Protein AF-A0AAV7Y614-F1 (afdb_monomer_lite)

Sequence (268 aa):
MIFSFIAYRIFNQLKWPNESKEILFYNKDVVEIFHNYSHISSEMDLLLERGEYADQIIETSDGYKIPVSNDVLLFRLGSQQLAQKAINLSKAKEKEDVLLFLKWVYGGIIHGNIEREKVYKMCVELEIGDQFYDKLGPEGLLLDLEQAFQDEESKDFTIIVNKKRIKVHKFLLFARSNLFRGMFVSLQENNINEIKEHSSKSVQTMQIFIKSLYTDNVDLSGVKNAEQVIIELPEAFDFYQIDQKSKVFNRMKVQISDLKNPKKNKKF

Radius of gyration: 20.46 Å; chains: 1; bounding box: 47×52×61 Å

InterPro domains:
  IPR000210 BTB/POZ domain [PF00651] (146-247)
  IPR000210 BTB/POZ domain [PS50097] (155-222)
  IPR000210 BTB/POZ domain [SM00225] (155-256)
  IPR011333 SKP1/BTB/POZ domain superfamily [G3DSA:3.30.710.10] (134-252)
  IPR011333 SKP1/BTB/POZ domain superfamily [SSF54695] (139-242)

Organism: NCBI:txid1746091

Foldseek 3Di:
DPVVPVVVVVVPPPPDPPPPPPLDDDDPVVVVVVVPADPQLVLQLVCQSVLACFPDWAAACVGDTGGDHLLLLCLQQVHNLLSVQLSVVRNDHDPVLNSLLVSCSRRLDDDDDVSLVSNQVSCVSSVNHPVNVCCHGNNNQLVSLLVVLVDPPSFQAWEQEPNDTDTHHLSLLLSFFPQSVVVCVVCVVPSHRYDYDDLNAHPLLVVQLRVCSSNVEGDCPPPPCSVSSLVVNLVVCVVRVGPSCPPRVVVSVVVVVCVVCVPVPPDD

Secondary structure (DSSP, 8-state):
--THHHHHHHHTT----TT--------GGGTTGGGGS-HHHHHHHHHHHHTTT--EEEE-TT--EEEE-HHHHHHHHSSHHHHHHHHHHHTTS-HHHHHHHHHHHHH----HHHHHHHHHHHHHHTT-TTHHHHT-HHHHHHHHHHHHHH-SSS--EEEEETTEEEEE-HHHHHHH-HHHHHHHHHHGGGT--EEE--S---HHHHHHHHHHHHHS----TT-TTHHHHHHHHHHHHHHTT-S-TTHHHHHHHHHHHHHH-TTSS---

Structure (mmCIF, N/CA/C/O backbone):
data_AF-A0AAV7Y614-F1
#
_entry.id   AF-A0AAV7Y614-F1
#
loop_
_atom_site.group_PDB
_atom_site.id
_atom_site.type_symbol
_atom_site.label_atom_id
_atom_site.label_alt_id
_atom_site.label_comp_id
_atom_site.label_asym_id
_atom_site.label_entity_id
_atom_site.label_seq_id
_atom_site.pdbx_PDB_ins_code
_atom_site.Cartn_x
_atom_site.Cartn_y
_atom_site.Cartn_z
_atom_site.occupancy
_atom_site.B_iso_or_equiv
_atom_site.auth_seq_id
_atom_site.auth_comp_id
_atom_site.auth_asym_id
_atom_site.auth_atom_id
_atom_site.pdbx_PDB_model_num
ATOM 1 N N . MET A 1 1 ? -8.247 -28.274 20.056 1.00 41.72 1 MET A N 1
ATOM 2 C CA . MET A 1 1 ? -7.258 -29.128 19.355 1.00 41.72 1 MET A CA 1
ATOM 3 C C . MET A 1 1 ? -7.758 -29.567 17.962 1.00 41.72 1 MET A C 1
ATOM 5 O O . MET A 1 1 ? -7.507 -30.686 17.552 1.00 41.72 1 MET A O 1
ATOM 9 N N . ILE A 1 2 ? -8.468 -28.692 17.225 1.00 32.38 2 ILE A N 1
ATOM 10 C CA . ILE A 1 2 ? -9.037 -28.984 15.884 1.00 32.38 2 ILE A CA 1
ATOM 11 C C . ILE A 1 2 ? -8.595 -27.931 14.841 1.00 32.38 2 ILE A C 1
ATOM 13 O O . ILE A 1 2 ? -8.470 -28.242 13.663 1.00 32.38 2 ILE A O 1
ATOM 17 N N . PHE A 1 3 ? -8.198 -26.724 15.266 1.00 28.33 3 PHE A N 1
ATOM 18 C CA . PHE A 1 3 ? -7.669 -25.683 14.368 1.00 28.33 3 PHE A CA 1
ATOM 19 C C . PHE A 1 3 ? -6.235 -25.932 13.863 1.00 28.33 3 PHE A C 1
ATOM 21 O O . PHE A 1 3 ? -5.845 -25.382 12.839 1.00 28.33 3 PHE A O 1
ATOM 28 N N . SER A 1 4 ? -5.469 -26.817 14.512 1.00 33.00 4 SER A N 1
ATOM 29 C CA . SER A 1 4 ? -4.094 -27.144 14.093 1.00 33.00 4 SER A CA 1
ATOM 30 C C . SER A 1 4 ? -4.027 -28.044 12.851 1.00 33.00 4 SER A C 1
ATOM 32 O O . SER A 1 4 ? -2.964 -28.162 12.249 1.00 33.00 4 SER A O 1
ATOM 34 N N . PHE A 1 5 ? -5.132 -28.692 12.464 1.00 26.95 5 PHE A N 1
ATOM 35 C CA . PHE A 1 5 ? -5.138 -29.684 11.381 1.00 26.95 5 PHE A CA 1
ATOM 36 C C . PHE A 1 5 ? -5.531 -29.094 10.016 1.00 26.95 5 PHE A C 1
ATOM 38 O O . PHE A 1 5 ? -5.168 -29.643 8.977 1.00 26.95 5 PHE A O 1
ATOM 45 N N . ILE A 1 6 ? -6.234 -27.955 10.004 1.00 34.53 6 ILE A N 1
ATOM 46 C CA . ILE A 1 6 ? -6.681 -27.292 8.767 1.00 34.53 6 ILE A CA 1
ATOM 47 C C . ILE A 1 6 ? -5.533 -26.477 8.150 1.00 34.53 6 ILE A C 1
ATOM 49 O O . ILE A 1 6 ? -5.310 -26.558 6.944 1.00 34.53 6 ILE A O 1
ATOM 53 N N . ALA A 1 7 ? -4.719 -25.806 8.974 1.00 33.19 7 ALA A N 1
ATOM 54 C CA . ALA A 1 7 ? -3.550 -25.053 8.508 1.00 33.19 7 ALA A CA 1
ATOM 55 C C . ALA A 1 7 ? -2.477 -25.947 7.848 1.00 33.19 7 ALA A C 1
ATOM 57 O O . ALA A 1 7 ? -1.869 -25.554 6.857 1.00 33.19 7 ALA A O 1
ATOM 58 N N . TYR A 1 8 ? -2.296 -27.184 8.331 1.00 29.44 8 TYR A N 1
ATOM 59 C CA . TYR A 1 8 ? -1.325 -28.130 7.762 1.00 29.44 8 TYR A CA 1
ATOM 60 C C . TYR A 1 8 ? -1.785 -28.748 6.427 1.00 29.44 8 TYR A C 1
ATOM 62 O O . TYR A 1 8 ? -0.958 -29.104 5.588 1.00 29.44 8 TYR A O 1
ATOM 70 N N . ARG A 1 9 ? -3.102 -28.866 6.189 1.00 27.73 9 ARG A N 1
ATOM 71 C CA . ARG A 1 9 ? -3.632 -29.418 4.929 1.00 27.73 9 ARG A CA 1
ATOM 72 C C . ARG A 1 9 ? -3.646 -28.416 3.776 1.00 27.73 9 ARG A C 1
ATOM 74 O O . ARG A 1 9 ? -3.446 -28.842 2.644 1.00 27.73 9 ARG A O 1
ATOM 81 N N . ILE A 1 10 ? -3.824 -27.122 4.047 1.00 37.16 10 ILE A N 1
ATOM 82 C CA . ILE A 1 10 ? -3.819 -26.085 3.000 1.00 37.16 10 ILE A CA 1
ATOM 83 C C . ILE A 1 10 ? -2.398 -25.877 2.446 1.00 37.16 10 ILE A C 1
ATOM 85 O O . ILE A 1 10 ? -2.223 -25.725 1.241 1.00 37.16 10 ILE A O 1
ATOM 89 N N . PHE A 1 11 ? -1.367 -25.998 3.290 1.00 31.44 11 PHE A N 1
ATOM 90 C CA . PHE A 1 11 ? 0.031 -25.828 2.871 1.00 31.44 11 PHE A CA 1
ATOM 91 C C . PHE A 1 11 ? 0.542 -26.938 1.927 1.00 31.44 11 PHE A C 1
ATOM 93 O O . PHE A 1 11 ? 1.440 -26.703 1.128 1.00 31.44 11 PHE A O 1
ATOM 100 N N . ASN A 1 12 ? -0.051 -28.140 1.973 1.00 30.23 12 ASN A N 1
ATOM 101 C CA . ASN A 1 12 ? 0.405 -29.312 1.207 1.00 30.23 12 ASN A CA 1
ATOM 102 C C . ASN A 1 12 ? -0.422 -29.622 -0.059 1.00 30.23 12 ASN A C 1
ATOM 104 O O . ASN A 1 12 ? -0.150 -30.622 -0.725 1.00 30.23 12 ASN A O 1
ATOM 108 N N . GLN A 1 13 ? -1.424 -28.805 -0.410 1.00 29.44 13 GLN A N 1
ATOM 109 C CA . GLN A 1 13 ? -2.256 -29.021 -1.609 1.00 29.44 13 GLN A CA 1
ATOM 110 C C . GLN A 1 13 ? -1.985 -28.048 -2.766 1.00 29.44 13 GLN A C 1
ATOM 112 O O . GLN A 1 13 ? -2.477 -28.275 -3.870 1.00 29.44 13 GLN A O 1
ATOM 117 N N . LEU A 1 14 ? -1.140 -27.032 -2.574 1.00 31.53 14 LEU A N 1
ATOM 118 C CA . LEU A 1 14 ? -0.699 -26.147 -3.653 1.00 31.53 14 LEU A CA 1
ATOM 119 C C . LEU A 1 14 ? 0.411 -26.817 -4.479 1.00 31.53 14 LEU A C 1
ATOM 121 O O . LEU A 1 14 ? 1.601 -26.579 -4.287 1.00 31.53 14 LEU A O 1
ATOM 125 N N . LYS A 1 15 ? 0.013 -27.677 -5.423 1.00 28.38 15 LYS A N 1
ATOM 126 C CA . LYS A 1 15 ? 0.878 -28.081 -6.539 1.00 28.38 15 LYS A CA 1
ATOM 127 C C . LYS A 1 15 ? 0.971 -26.917 -7.528 1.00 28.38 15 LYS A C 1
ATOM 129 O O . LYS A 1 15 ? 0.144 -26.811 -8.427 1.00 28.38 15 LYS A O 1
ATOM 134 N N . TRP A 1 16 ? 1.976 -26.062 -7.367 1.00 38.28 16 TRP A N 1
ATOM 135 C CA . TRP A 1 16 ? 2.388 -25.154 -8.439 1.00 38.28 16 TRP A CA 1
ATOM 136 C C . TRP A 1 16 ? 3.166 -25.928 -9.520 1.00 38.28 16 TRP A C 1
ATOM 138 O O . TRP A 1 16 ? 3.848 -26.906 -9.189 1.00 38.28 16 TRP A O 1
ATOM 148 N N . PRO A 1 17 ? 3.065 -25.535 -10.806 1.00 29.94 17 PRO A N 1
ATOM 149 C CA . PRO A 1 17 ? 3.826 -26.146 -11.892 1.00 29.94 17 PRO A CA 1
ATOM 150 C C . PRO A 1 17 ? 5.326 -26.108 -11.584 1.00 29.94 17 PRO A C 1
ATOM 152 O O . PRO A 1 17 ? 5.859 -25.083 -11.170 1.00 29.94 17 PRO A O 1
ATOM 155 N N . ASN A 1 18 ? 6.006 -27.235 -11.784 1.00 30.52 18 ASN A N 1
ATOM 156 C CA . ASN A 1 18 ? 7.409 -27.475 -11.425 1.00 30.52 18 ASN A CA 1
ATOM 157 C C . ASN A 1 18 ? 8.449 -26.649 -12.228 1.00 30.52 18 ASN A C 1
ATOM 159 O O . ASN A 1 18 ? 9.615 -27.031 -12.250 1.00 30.52 18 ASN A O 1
ATOM 163 N N . GLU A 1 19 ? 8.077 -25.527 -12.847 1.00 28.72 19 GLU A N 1
ATOM 164 C CA . GLU A 1 19 ? 8.958 -24.741 -13.730 1.00 28.72 19 GLU A CA 1
ATOM 165 C C . GLU A 1 19 ? 9.359 -23.362 -13.173 1.00 28.72 19 GLU A C 1
ATOM 167 O O . GLU A 1 19 ? 10.212 -22.701 -13.749 1.00 28.72 19 GLU A O 1
ATOM 172 N N . SER A 1 20 ? 8.852 -22.941 -12.010 1.00 33.72 20 SER A N 1
ATOM 173 C CA . SER A 1 20 ? 9.200 -21.651 -11.379 1.00 33.72 20 SER A CA 1
ATOM 174 C C . SER A 1 20 ? 10.209 -21.759 -10.222 1.00 33.72 20 SER A C 1
ATOM 176 O O . SER A 1 20 ? 10.230 -20.922 -9.326 1.00 33.72 20 SER A O 1
ATOM 178 N N . LYS A 1 21 ? 11.073 -22.784 -10.211 1.00 30.98 21 LYS A N 1
ATOM 179 C CA . LYS A 1 21 ? 12.063 -23.009 -9.132 1.00 30.98 21 LYS A CA 1
ATOM 180 C C . LYS A 1 21 ? 13.364 -22.200 -9.246 1.00 30.98 21 LYS A C 1
ATOM 182 O O . LYS A 1 21 ? 14.254 -22.398 -8.425 1.00 30.98 21 LYS A O 1
ATOM 187 N N . GLU A 1 22 ? 13.458 -21.249 -10.170 1.00 28.80 22 GLU A N 1
ATOM 188 C CA . GLU A 1 22 ? 14.485 -20.197 -10.136 1.00 28.80 22 GLU A CA 1
ATOM 189 C C . GLU A 1 22 ? 13.964 -18.953 -9.399 1.00 28.80 22 GLU A C 1
ATOM 191 O O . GLU A 1 22 ? 13.952 -17.842 -9.921 1.00 28.80 22 GLU A O 1
ATOM 196 N N . ILE A 1 23 ? 13.495 -19.134 -8.162 1.00 35.94 23 ILE A N 1
ATOM 197 C CA . ILE A 1 23 ? 13.231 -18.010 -7.259 1.00 35.94 23 ILE A CA 1
ATOM 198 C C . ILE A 1 23 ? 14.514 -17.763 -6.466 1.00 35.94 23 ILE A C 1
ATOM 200 O O . ILE A 1 23 ? 14.937 -18.576 -5.645 1.00 35.94 23 ILE A O 1
ATOM 204 N N . LEU A 1 24 ? 15.143 -16.643 -6.815 1.00 34.59 24 LEU A N 1
ATOM 205 C CA . LEU A 1 24 ? 16.321 -16.002 -6.236 1.00 34.59 24 LEU A CA 1
ATOM 206 C C . LEU A 1 24 ? 16.551 -16.308 -4.743 1.00 34.59 24 LEU A C 1
ATOM 208 O O . LEU A 1 24 ? 15.849 -15.806 -3.869 1.00 34.59 24 LEU A O 1
ATOM 212 N N . PHE A 1 25 ? 17.619 -17.049 -4.444 1.00 32.03 25 PHE A N 1
ATOM 213 C CA . PHE A 1 25 ? 18.242 -17.026 -3.122 1.00 32.03 25 PHE A CA 1
ATOM 214 C C . PHE A 1 25 ? 19.166 -15.805 -3.047 1.00 32.03 25 PHE A C 1
ATOM 216 O O . PHE A 1 25 ? 20.257 -15.824 -3.616 1.00 32.03 25 PHE A O 1
ATOM 223 N N . TYR A 1 26 ? 18.737 -14.744 -2.356 1.00 38.03 26 TYR A N 1
ATOM 224 C CA . TYR A 1 26 ? 19.594 -13.591 -2.064 1.00 38.03 26 TYR A CA 1
ATOM 225 C C . TYR A 1 26 ? 20.329 -13.729 -0.723 1.00 38.03 26 TYR A C 1
ATOM 227 O O . TYR A 1 26 ? 19.850 -14.320 0.244 1.00 38.03 26 TYR A O 1
ATOM 235 N N . ASN A 1 27 ? 21.550 -13.197 -0.738 1.00 31.02 27 ASN A N 1
ATOM 236 C CA . ASN A 1 27 ? 22.634 -13.346 0.225 1.00 31.02 27 ASN A CA 1
ATOM 237 C C . ASN A 1 27 ? 22.330 -12.712 1.606 1.00 31.02 27 ASN A C 1
ATOM 239 O O . ASN A 1 27 ? 21.672 -11.676 1.691 1.00 31.02 27 ASN A O 1
ATOM 243 N N . LYS A 1 28 ? 22.858 -13.307 2.688 1.00 31.69 28 LYS A N 1
ATOM 244 C CA . LYS A 1 28 ? 22.638 -12.886 4.091 1.00 31.69 28 LYS A CA 1
ATOM 245 C C . LYS A 1 28 ? 23.090 -11.452 4.395 1.00 31.69 28 LYS A C 1
ATOM 247 O O . LYS A 1 28 ? 22.538 -10.844 5.304 1.00 31.69 28 LYS A O 1
ATOM 252 N N . ASP A 1 29 ? 24.024 -10.905 3.624 1.00 29.06 29 ASP A N 1
ATOM 253 C CA . ASP A 1 29 ? 24.571 -9.559 3.845 1.00 29.06 29 ASP A CA 1
ATOM 254 C C . ASP A 1 29 ? 23.581 -8.431 3.480 1.00 29.06 29 ASP A C 1
ATOM 256 O O . ASP A 1 29 ? 23.732 -7.297 3.925 1.00 29.06 29 ASP A O 1
ATOM 260 N N . VAL A 1 30 ? 22.510 -8.732 2.729 1.00 40.03 30 VAL A N 1
ATOM 261 C CA . VAL A 1 30 ? 21.439 -7.762 2.424 1.00 40.03 30 VAL A CA 1
ATOM 262 C C . VAL A 1 30 ? 20.537 -7.530 3.645 1.00 40.03 30 VAL A C 1
ATOM 264 O O . VAL A 1 30 ? 20.007 -6.434 3.818 1.00 40.03 30 VAL A O 1
ATOM 267 N N . VAL A 1 31 ? 20.425 -8.516 4.547 1.00 36.12 31 VAL A N 1
ATOM 268 C CA . VAL A 1 31 ? 19.583 -8.467 5.761 1.00 36.12 31 VAL A CA 1
ATOM 269 C C . VAL A 1 31 ? 19.979 -7.320 6.701 1.00 36.12 31 VAL A C 1
ATOM 271 O O . VAL A 1 31 ? 19.119 -6.758 7.373 1.00 36.12 31 VAL A O 1
ATOM 274 N N . GLU A 1 32 ? 21.246 -6.900 6.708 1.00 32.44 32 GLU A N 1
ATOM 275 C CA . GLU A 1 32 ? 21.698 -5.769 7.532 1.00 32.44 32 GLU A CA 1
ATOM 276 C C . GLU A 1 32 ? 21.268 -4.399 6.976 1.00 32.44 32 GLU A C 1
ATOM 278 O O . GLU A 1 32 ? 21.024 -3.473 7.751 1.00 32.44 32 GLU A O 1
ATOM 283 N N . ILE A 1 33 ? 21.070 -4.267 5.657 1.00 39.50 33 ILE A N 1
ATOM 284 C CA . ILE A 1 33 ? 20.568 -3.029 5.029 1.00 39.50 33 ILE A CA 1
ATOM 285 C C . ILE A 1 33 ? 19.065 -2.840 5.319 1.00 39.50 33 ILE A C 1
ATOM 287 O O . ILE A 1 33 ? 18.599 -1.707 5.469 1.00 39.50 33 ILE A O 1
ATOM 291 N N . PHE A 1 34 ? 18.316 -3.934 5.516 1.00 41.03 34 PHE A N 1
ATOM 292 C CA . PHE A 1 34 ? 16.895 -3.895 5.897 1.00 41.03 34 PHE A CA 1
ATOM 293 C C . PHE A 1 34 ? 16.632 -3.197 7.241 1.00 41.03 34 PHE A C 1
ATOM 295 O O . PHE A 1 34 ? 15.512 -2.752 7.492 1.00 41.03 34 PHE A O 1
ATOM 302 N N . HIS A 1 35 ? 17.639 -3.034 8.106 1.00 39.94 35 HIS A N 1
ATOM 303 C CA . HIS A 1 35 ? 17.456 -2.370 9.399 1.00 39.94 35 HIS A CA 1
ATOM 304 C C . HIS A 1 35 ? 17.222 -0.849 9.316 1.00 39.94 35 HIS A C 1
ATOM 306 O O . HIS A 1 35 ? 16.745 -0.274 10.301 1.00 39.94 35 HIS A O 1
ATOM 312 N N . ASN A 1 36 ? 17.470 -0.217 8.159 1.00 45.25 36 ASN A N 1
ATOM 313 C CA . ASN A 1 36 ? 17.303 1.230 7.963 1.00 45.25 36 ASN A CA 1
ATOM 314 C C . ASN A 1 36 ? 16.012 1.648 7.242 1.00 45.25 36 ASN A C 1
ATOM 316 O O . ASN A 1 36 ? 15.703 2.838 7.222 1.00 45.25 36 ASN A O 1
ATOM 320 N N . TYR A 1 37 ? 15.242 0.717 6.675 1.00 57.81 37 TYR A N 1
ATOM 321 C CA . TYR A 1 37 ? 13.967 1.051 6.036 1.00 57.81 37 TYR A CA 1
ATOM 322 C C . TYR A 1 37 ? 12.828 1.130 7.055 1.00 57.81 37 TYR A C 1
ATOM 324 O O . TYR A 1 37 ? 12.861 0.499 8.121 1.00 57.81 37 TYR A O 1
ATOM 332 N N . SER A 1 38 ? 11.784 1.901 6.728 1.00 69.12 38 SER A N 1
ATOM 333 C CA . SER A 1 38 ? 10.510 1.727 7.422 1.00 69.12 38 SER A CA 1
ATOM 334 C C . SER A 1 38 ? 10.044 0.283 7.205 1.00 69.12 38 SER A C 1
ATOM 336 O O . SER A 1 38 ? 10.304 -0.339 6.167 1.00 69.12 38 SER A O 1
ATOM 338 N N . HIS A 1 39 ? 9.373 -0.282 8.205 1.00 77.06 39 HIS A N 1
ATOM 339 C CA . HIS A 1 39 ? 8.882 -1.653 8.096 1.00 77.06 39 HIS A CA 1
ATOM 340 C C . HIS A 1 39 ? 7.872 -1.778 6.950 1.00 77.06 39 HIS A C 1
ATOM 342 O O . HIS A 1 39 ? 7.834 -2.803 6.276 1.00 77.06 39 HIS A O 1
ATOM 348 N N . ILE A 1 40 ? 7.104 -0.717 6.684 1.00 83.75 40 ILE A N 1
ATOM 349 C CA . ILE A 1 40 ? 6.147 -0.693 5.583 1.00 83.75 40 ILE A CA 1
ATOM 350 C C . ILE A 1 40 ? 6.799 -0.760 4.201 1.00 83.75 40 ILE A C 1
ATOM 352 O O . ILE A 1 40 ? 6.323 -1.523 3.367 1.00 83.75 40 ILE A O 1
ATOM 356 N N . SER A 1 41 ? 7.924 -0.073 3.973 1.00 87.06 41 SER A N 1
ATOM 357 C CA . SER A 1 41 ? 8.673 -0.192 2.715 1.00 87.06 41 SER A CA 1
ATOM 358 C C . SER A 1 41 ? 9.118 -1.628 2.459 1.00 87.06 41 SER A C 1
ATOM 360 O O . SER A 1 41 ? 8.985 -2.119 1.343 1.00 87.06 41 SER A O 1
ATOM 362 N N . SER A 1 42 ? 9.591 -2.314 3.503 1.00 84.81 42 SER A N 1
ATOM 363 C CA . SER A 1 42 ? 10.039 -3.708 3.394 1.00 84.81 42 SER A CA 1
ATOM 364 C C . SER A 1 42 ? 8.874 -4.661 3.111 1.00 84.81 42 SER A C 1
ATOM 366 O O . SER A 1 42 ? 8.980 -5.538 2.264 1.00 84.81 42 SER A O 1
ATOM 368 N N . GLU A 1 43 ? 7.741 -4.494 3.797 1.00 87.81 43 GLU A N 1
ATOM 369 C CA . GLU A 1 43 ? 6.561 -5.345 3.595 1.00 87.81 43 GLU A CA 1
ATOM 370 C C . GLU A 1 43 ? 5.921 -5.144 2.215 1.00 87.81 43 GLU A C 1
ATOM 372 O O . GLU A 1 43 ? 5.464 -6.113 1.611 1.00 87.81 43 GLU A O 1
ATOM 377 N N . MET A 1 44 ? 5.926 -3.912 1.701 1.00 90.94 44 MET A N 1
ATOM 378 C CA . MET A 1 44 ? 5.476 -3.629 0.341 1.00 90.94 44 MET A CA 1
ATOM 379 C C . MET A 1 44 ? 6.438 -4.218 -0.695 1.00 90.94 44 MET A C 1
ATOM 381 O O . MET A 1 44 ? 5.980 -4.888 -1.612 1.00 90.94 44 MET A O 1
ATOM 385 N N . ASP A 1 45 ? 7.754 -4.053 -0.538 1.00 90.00 45 ASP A N 1
ATOM 386 C CA . ASP A 1 45 ? 8.748 -4.654 -1.446 1.00 90.00 45 ASP A CA 1
ATOM 387 C C . ASP A 1 45 ? 8.616 -6.188 -1.507 1.00 90.00 45 ASP A C 1
ATOM 389 O O . ASP A 1 45 ? 8.625 -6.781 -2.584 1.00 90.00 45 ASP A O 1
ATOM 393 N N . LEU A 1 46 ? 8.339 -6.838 -0.369 1.00 89.81 46 LEU A N 1
ATOM 394 C CA . LEU A 1 46 ? 8.087 -8.281 -0.321 1.00 89.81 46 LEU A CA 1
ATOM 395 C C . LEU A 1 46 ? 6.869 -8.731 -1.144 1.00 89.81 46 LEU A C 1
ATOM 397 O O . LEU A 1 46 ? 6.855 -9.882 -1.584 1.00 89.81 46 LEU A O 1
ATOM 401 N N . LEU A 1 47 ? 5.861 -7.876 -1.371 1.00 92.00 47 LEU A N 1
ATOM 402 C CA . LEU A 1 47 ? 4.760 -8.214 -2.283 1.00 92.00 47 LEU A CA 1
ATOM 403 C C . LEU A 1 47 ? 5.270 -8.396 -3.712 1.00 92.00 47 LEU A C 1
ATOM 405 O O . LEU A 1 47 ? 4.901 -9.367 -4.371 1.00 92.00 47 LEU A O 1
ATOM 409 N N . LEU A 1 48 ? 6.140 -7.490 -4.166 1.00 94.25 48 LEU A N 1
ATOM 410 C CA . LEU A 1 48 ? 6.769 -7.570 -5.480 1.00 94.25 48 LEU A CA 1
ATOM 411 C C . LEU A 1 48 ? 7.688 -8.791 -5.564 1.00 94.25 48 LEU A C 1
ATOM 413 O O . LEU A 1 48 ? 7.561 -9.590 -6.489 1.00 94.25 48 LEU A O 1
ATOM 417 N N . GLU A 1 49 ? 8.582 -8.968 -4.587 1.00 90.62 49 GLU A N 1
ATOM 418 C CA . GLU A 1 49 ? 9.567 -10.059 -4.600 1.00 90.62 49 GLU A CA 1
ATOM 419 C C . GLU A 1 49 ? 8.918 -11.447 -4.614 1.00 90.62 49 GLU A C 1
ATOM 421 O O . GLU A 1 49 ? 9.438 -12.375 -5.236 1.00 90.62 49 GLU A O 1
ATOM 426 N N . ARG A 1 50 ? 7.773 -11.598 -3.942 1.00 90.00 50 ARG A N 1
ATOM 427 C CA . ARG A 1 50 ? 7.042 -12.870 -3.861 1.00 90.00 50 ARG A CA 1
ATOM 428 C C . ARG A 1 50 ? 5.954 -13.012 -4.924 1.00 90.00 50 ARG A C 1
ATOM 430 O O . ARG A 1 50 ? 5.358 -14.083 -5.022 1.00 90.00 50 ARG A O 1
ATOM 437 N N . GLY A 1 51 ? 5.674 -11.956 -5.690 1.00 90.81 51 GLY A N 1
ATOM 438 C CA . GLY A 1 51 ? 4.542 -11.905 -6.616 1.00 90.81 51 GLY A CA 1
ATOM 439 C C . GLY A 1 51 ? 3.187 -12.086 -5.925 1.00 90.81 51 GLY A C 1
ATOM 440 O O . GLY A 1 51 ? 2.245 -12.595 -6.532 1.00 90.81 51 GLY A O 1
ATOM 441 N N . GLU A 1 52 ? 3.088 -11.730 -4.644 1.00 89.94 52 GLU A N 1
ATOM 442 C CA . GLU A 1 52 ? 1.846 -11.849 -3.888 1.00 89.94 52 GLU A CA 1
ATOM 443 C C . GLU A 1 52 ? 0.912 -10.669 -4.204 1.00 89.94 52 GLU A C 1
ATOM 445 O O . GLU A 1 52 ? 1.361 -9.556 -4.472 1.00 89.94 52 GLU A O 1
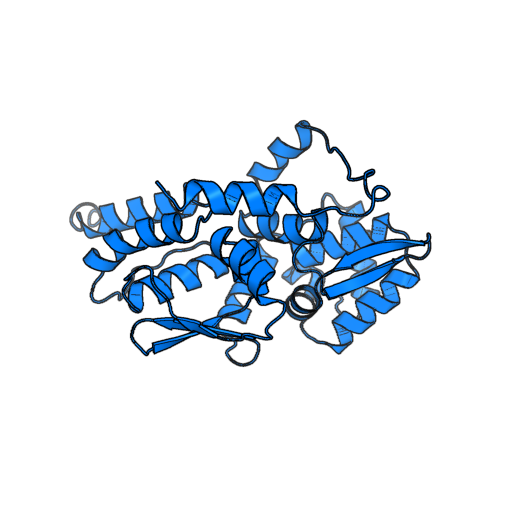ATOM 450 N N . TYR A 1 53 ? -0.404 -10.906 -4.159 1.00 91.31 53 TYR A N 1
ATOM 451 C CA . TYR A 1 53 ? -1.429 -9.904 -4.502 1.00 91.31 53 TYR A CA 1
ATOM 452 C C . TYR A 1 53 ? -1.330 -9.368 -5.952 1.00 91.31 53 TYR A C 1
ATOM 454 O O . TYR A 1 53 ? -1.929 -8.351 -6.295 1.00 91.31 53 TYR A O 1
ATOM 462 N N . ALA A 1 54 ? -0.595 -10.058 -6.826 1.00 93.19 54 ALA A N 1
ATOM 463 C CA . ALA A 1 54 ? -0.513 -9.708 -8.235 1.00 93.19 54 ALA A CA 1
ATOM 464 C C . ALA A 1 54 ? -1.791 -10.103 -8.989 1.00 93.19 54 ALA A C 1
ATOM 466 O O . ALA A 1 54 ? -2.279 -11.229 -8.876 1.00 93.19 54 ALA A O 1
ATOM 467 N N . ASP A 1 55 ? -2.297 -9.177 -9.791 1.00 92.31 55 ASP A N 1
ATOM 468 C CA . ASP A 1 55 ? -3.441 -9.336 -10.693 1.00 92.31 55 ASP A CA 1
ATOM 469 C C . ASP A 1 55 ? -3.048 -9.107 -12.163 1.00 92.31 55 ASP A C 1
ATOM 471 O O . ASP A 1 55 ? -3.866 -9.270 -13.071 1.00 92.31 55 ASP A O 1
ATOM 475 N N . GLN A 1 56 ? -1.776 -8.784 -12.410 1.00 93.94 56 GLN A N 1
ATOM 476 C CA . GLN A 1 56 ? -1.232 -8.531 -13.732 1.00 93.94 56 GLN A CA 1
ATOM 477 C C . GLN A 1 56 ? 0.191 -9.081 -13.882 1.00 93.94 56 GLN A C 1
ATOM 479 O O . GLN A 1 56 ? 0.929 -9.258 -12.916 1.00 93.94 56 GLN A O 1
ATOM 484 N N . ILE A 1 57 ? 0.588 -9.343 -15.128 1.00 95.88 57 ILE A N 1
ATOM 485 C CA . ILE A 1 57 ? 1.957 -9.707 -15.500 1.00 95.88 57 ILE A CA 1
ATOM 486 C C . ILE A 1 57 ? 2.488 -8.656 -16.473 1.00 95.88 57 ILE A C 1
ATOM 488 O O . ILE A 1 57 ? 1.862 -8.372 -17.496 1.00 95.88 57 ILE A O 1
ATOM 492 N N . ILE A 1 58 ? 3.654 -8.100 -16.158 1.00 95.88 58 ILE A N 1
ATOM 493 C CA . ILE A 1 58 ? 4.458 -7.289 -17.072 1.00 95.88 58 ILE A CA 1
ATOM 494 C C . ILE A 1 58 ? 5.459 -8.213 -17.762 1.00 95.88 58 ILE A C 1
ATOM 496 O O . ILE A 1 58 ? 6.136 -8.990 -17.094 1.00 95.88 58 ILE A O 1
ATOM 500 N N . GLU A 1 59 ? 5.564 -8.120 -19.084 1.00 96.50 59 GLU A N 1
ATOM 501 C CA . GLU A 1 59 ? 6.622 -8.774 -19.860 1.00 96.50 59 GLU A CA 1
ATOM 502 C C . GLU A 1 59 ? 7.620 -7.711 -20.323 1.00 96.50 59 GLU A C 1
ATOM 504 O O . GLU A 1 59 ? 7.202 -6.680 -20.852 1.00 96.50 59 GLU A O 1
ATOM 509 N N . THR A 1 60 ? 8.906 -7.926 -20.064 1.00 98.06 60 THR A N 1
ATOM 510 C CA . THR A 1 60 ? 10.002 -6.994 -20.372 1.00 98.06 60 THR A CA 1
ATOM 511 C C . THR A 1 60 ? 10.566 -7.235 -21.774 1.00 98.06 60 THR A C 1
ATOM 513 O O . THR A 1 60 ? 10.221 -8.225 -22.424 1.00 98.06 60 THR A O 1
ATOM 516 N N . SER A 1 61 ? 11.432 -6.349 -22.279 1.00 97.69 61 SER A N 1
ATOM 517 C CA . SER A 1 61 ? 11.962 -6.474 -23.651 1.00 97.69 61 SER A CA 1
ATOM 518 C C . SER A 1 61 ? 12.825 -7.721 -23.865 1.00 97.69 61 SER A C 1
ATOM 520 O O . SER A 1 61 ? 12.952 -8.208 -24.985 1.00 97.69 61 SER A O 1
ATOM 522 N N . ASP A 1 62 ? 13.417 -8.233 -22.789 1.00 97.50 62 ASP A N 1
ATOM 523 C CA . ASP A 1 62 ? 14.202 -9.466 -22.714 1.00 97.50 62 ASP A CA 1
ATOM 524 C C . ASP A 1 62 ? 13.350 -10.704 -22.354 1.00 97.50 62 ASP A C 1
ATOM 526 O O . ASP A 1 62 ? 13.887 -11.777 -22.085 1.00 97.50 62 ASP A O 1
ATOM 530 N N . GLY A 1 63 ? 12.016 -10.583 -22.387 1.00 96.00 63 GLY A N 1
ATOM 531 C CA . GLY A 1 63 ? 11.070 -11.698 -22.246 1.00 96.00 63 GLY A CA 1
ATOM 532 C C . GLY A 1 63 ? 10.804 -12.145 -20.807 1.00 96.00 63 GLY A C 1
ATOM 533 O O . GLY A 1 63 ? 10.144 -13.165 -20.588 1.00 96.00 63 GLY A O 1
ATOM 534 N N . TYR A 1 64 ? 11.298 -11.407 -19.809 1.00 97.50 64 TYR A N 1
ATOM 535 C CA . TYR A 1 64 ? 11.071 -11.733 -18.407 1.00 97.50 64 TYR A CA 1
ATOM 536 C C . TYR A 1 64 ? 9.652 -11.345 -17.980 1.00 97.50 64 TYR A C 1
ATOM 538 O O . TYR A 1 64 ? 9.139 -10.291 -18.351 1.00 97.50 64 TYR A O 1
ATOM 546 N N . LYS A 1 65 ? 9.011 -12.195 -17.171 1.00 96.88 65 LYS A N 1
ATOM 547 C CA . LYS A 1 65 ? 7.639 -11.991 -16.688 1.00 96.88 65 LYS A CA 1
ATOM 548 C C . LYS A 1 65 ? 7.643 -11.628 -15.213 1.00 96.88 65 LYS A C 1
ATOM 550 O O . LYS A 1 65 ? 8.099 -12.411 -14.384 1.00 96.88 65 LYS A O 1
ATOM 555 N N . ILE A 1 66 ? 7.114 -10.452 -14.894 1.00 97.12 66 ILE A N 1
ATOM 556 C CA . ILE A 1 66 ? 7.080 -9.903 -13.539 1.00 97.12 66 ILE A CA 1
ATOM 557 C C . ILE A 1 66 ? 5.616 -9.779 -13.098 1.00 97.12 66 ILE A C 1
ATOM 559 O O . ILE A 1 66 ? 4.872 -9.002 -13.706 1.00 97.12 66 ILE A O 1
ATOM 563 N N . PRO A 1 67 ? 5.176 -10.533 -12.076 1.00 96.75 67 PRO A N 1
ATOM 564 C CA . PRO A 1 67 ? 3.854 -10.356 -11.490 1.00 96.75 67 PRO A CA 1
ATOM 565 C C . PRO A 1 67 ? 3.790 -9.023 -10.732 1.00 96.75 67 PRO A C 1
ATOM 567 O O . PRO A 1 67 ? 4.671 -8.714 -9.931 1.00 96.75 67 PRO A O 1
ATOM 570 N N . VAL A 1 68 ? 2.749 -8.233 -10.984 1.00 96.38 68 VAL A N 1
ATOM 571 C CA . VAL A 1 68 ? 2.516 -6.929 -10.349 1.00 96.38 68 VAL A CA 1
ATOM 572 C C . VAL A 1 68 ? 1.048 -6.761 -9.962 1.00 96.38 68 VAL A C 1
ATOM 574 O O . VAL A 1 68 ? 0.169 -7.444 -10.483 1.00 96.38 68 VAL A O 1
ATOM 577 N N . SER A 1 69 ? 0.796 -5.838 -9.041 1.00 95.44 69 SER A N 1
ATOM 578 C CA . SER A 1 69 ? -0.526 -5.441 -8.568 1.00 95.44 69 SER A CA 1
ATOM 579 C C . SER A 1 69 ? -0.898 -4.091 -9.171 1.00 95.44 69 SER A C 1
ATOM 581 O O . SER A 1 69 ? -0.212 -3.092 -8.928 1.00 95.44 69 SER A O 1
ATOM 583 N N . ASN A 1 70 ? -1.998 -4.042 -9.920 1.00 94.25 70 ASN A N 1
ATOM 584 C CA . ASN A 1 70 ? -2.526 -2.797 -10.464 1.00 94.25 70 ASN A CA 1
ATOM 585 C C . ASN A 1 70 ? -2.937 -1.827 -9.345 1.00 94.25 70 ASN A C 1
ATOM 587 O O . ASN A 1 70 ? -2.712 -0.630 -9.492 1.00 94.25 70 ASN A O 1
ATOM 591 N N . ASP A 1 71 ? -3.436 -2.323 -8.206 1.00 94.12 71 ASP A N 1
ATOM 592 C CA . ASP A 1 71 ? -3.751 -1.490 -7.034 1.00 94.12 71 ASP A CA 1
ATOM 593 C C . ASP A 1 71 ? -2.514 -0.740 -6.523 1.00 94.12 71 ASP A C 1
ATOM 595 O O . ASP A 1 71 ? -2.584 0.457 -6.251 1.00 94.12 71 ASP A O 1
ATOM 599 N N . VAL A 1 72 ? -1.360 -1.415 -6.429 1.00 95.62 72 VAL A N 1
ATOM 600 C CA . VAL A 1 72 ? -0.111 -0.784 -5.969 1.00 95.62 72 VAL A CA 1
ATOM 601 C C . VAL A 1 72 ? 0.416 0.213 -7.004 1.00 95.62 72 VAL A C 1
ATOM 603 O O . VAL A 1 72 ? 0.829 1.313 -6.634 1.00 95.62 72 VAL A O 1
ATOM 606 N N . LEU A 1 73 ? 0.370 -0.127 -8.298 1.00 95.81 73 LEU A N 1
ATOM 607 C CA . LEU A 1 73 ? 0.746 0.803 -9.370 1.00 95.81 73 LEU A CA 1
ATOM 608 C C . LEU A 1 73 ? -0.139 2.056 -9.349 1.00 95.81 73 LEU A C 1
ATOM 610 O O . LEU A 1 73 ? 0.378 3.171 -9.369 1.00 95.81 73 LEU A O 1
ATOM 614 N N . LEU A 1 74 ? -1.460 1.882 -9.272 1.00 94.50 74 LEU A N 1
ATOM 615 C CA . LEU A 1 74 ? -2.435 2.968 -9.207 1.00 94.50 74 LEU A CA 1
ATOM 616 C C . LEU A 1 74 ? -2.192 3.849 -7.983 1.00 94.50 74 LEU A C 1
ATOM 618 O O . LEU A 1 74 ? -2.107 5.067 -8.116 1.00 94.50 74 LEU A O 1
ATOM 622 N N . PHE A 1 75 ? -2.027 3.229 -6.814 1.00 94.62 75 PHE A N 1
ATOM 623 C CA . PHE A 1 75 ? -1.751 3.913 -5.556 1.00 94.62 75 PHE A CA 1
ATOM 624 C C . PHE A 1 75 ? -0.502 4.802 -5.651 1.00 94.62 75 PHE A C 1
ATOM 626 O O . PHE A 1 75 ? -0.517 5.962 -5.247 1.00 94.62 75 PHE A O 1
ATOM 633 N N . ARG A 1 76 ? 0.590 4.280 -6.213 1.00 94.19 76 ARG A N 1
ATOM 634 C CA . ARG A 1 76 ? 1.884 4.977 -6.217 1.00 94.19 76 ARG A CA 1
ATOM 635 C C . ARG A 1 76 ? 2.009 6.011 -7.323 1.00 94.19 76 ARG A C 1
ATOM 637 O O . ARG A 1 76 ? 2.573 7.082 -7.092 1.00 94.19 76 ARG A O 1
ATOM 644 N N . LEU A 1 77 ? 1.486 5.689 -8.504 1.00 94.06 77 LEU A N 1
ATOM 645 C CA . LEU A 1 77 ? 1.563 6.531 -9.698 1.00 94.06 77 LEU A CA 1
ATOM 646 C C . LEU A 1 77 ? 0.392 7.521 -9.788 1.00 94.06 77 LEU A C 1
ATOM 648 O O . LEU A 1 77 ? 0.440 8.446 -10.589 1.00 94.06 77 LEU A O 1
ATOM 652 N N . GLY A 1 78 ? -0.655 7.345 -8.977 1.00 91.31 78 GLY A N 1
ATOM 653 C CA . GLY A 1 78 ? -1.750 8.299 -8.798 1.00 91.31 78 GLY A CA 1
ATOM 654 C C . GLY A 1 78 ? -2.838 8.274 -9.874 1.00 91.31 78 GLY A C 1
ATOM 655 O O . GLY A 1 78 ? -3.816 9.008 -9.759 1.00 91.31 78 GLY A O 1
ATOM 656 N N . SER A 1 79 ? -2.713 7.461 -10.931 1.00 91.56 79 SER A N 1
ATOM 657 C CA . SER A 1 79 ? -3.790 7.298 -11.918 1.00 91.56 79 SER A CA 1
ATOM 658 C C . SER A 1 79 ? -3.703 5.999 -12.718 1.00 91.56 79 SER A C 1
ATOM 660 O O . SER A 1 79 ? -2.621 5.459 -12.964 1.00 91.56 79 SER A O 1
ATOM 662 N N . GLN A 1 80 ? -4.860 5.543 -13.209 1.00 93.44 80 GLN A N 1
ATOM 663 C CA . GLN A 1 80 ? -4.954 4.362 -14.073 1.00 93.44 80 GLN A CA 1
ATOM 664 C C . GLN A 1 80 ? -4.199 4.566 -15.395 1.00 93.44 80 GLN A C 1
ATOM 666 O O . GLN A 1 80 ? -3.607 3.630 -15.931 1.00 93.44 80 GLN A O 1
ATOM 671 N N . GLN A 1 81 ? -4.189 5.796 -15.919 1.00 95.38 81 GLN A N 1
ATOM 672 C CA . GLN A 1 81 ? -3.466 6.133 -17.143 1.00 95.38 81 GLN A CA 1
ATOM 673 C C . GLN A 1 81 ? -1.954 5.967 -16.958 1.00 95.38 81 GLN A C 1
ATOM 675 O O . GLN A 1 81 ? -1.302 5.356 -17.805 1.00 95.38 81 GLN A O 1
ATOM 680 N N . LEU A 1 82 ? -1.402 6.466 -15.848 1.00 95.44 82 LEU A N 1
ATOM 681 C CA . LEU A 1 82 ? 0.024 6.335 -15.548 1.00 95.44 82 LEU A CA 1
ATOM 682 C C . LEU A 1 82 ? 0.415 4.887 -15.248 1.00 95.44 82 LEU A C 1
ATOM 684 O O . LEU A 1 82 ? 1.439 4.436 -15.757 1.00 95.44 82 LEU A O 1
ATOM 688 N N . ALA A 1 83 ? -0.418 4.133 -14.524 1.00 95.75 83 ALA A N 1
ATOM 689 C CA . ALA A 1 83 ? -0.208 2.699 -14.319 1.00 95.75 83 ALA A CA 1
ATOM 690 C C . ALA A 1 83 ? -0.124 1.945 -15.656 1.00 95.75 83 ALA A C 1
ATOM 692 O O . ALA A 1 83 ? 0.842 1.226 -15.916 1.00 95.75 83 ALA A O 1
ATOM 693 N N . GLN A 1 84 ? -1.070 2.190 -16.568 1.00 95.88 84 GLN A N 1
ATOM 694 C CA . GLN A 1 84 ? -1.067 1.552 -17.883 1.00 95.88 84 GLN A CA 1
ATOM 695 C C . GLN A 1 84 ? 0.122 1.987 -18.753 1.00 95.88 84 GLN A C 1
ATOM 697 O O . GLN A 1 84 ? 0.674 1.171 -19.500 1.00 95.88 84 GLN A O 1
ATOM 702 N N . LYS A 1 85 ? 0.532 3.257 -18.657 1.00 96.69 85 LYS A N 1
ATOM 703 C CA . LYS A 1 85 ? 1.723 3.779 -19.336 1.00 96.69 85 LYS A CA 1
ATOM 704 C C . LYS A 1 85 ? 2.994 3.118 -18.799 1.00 96.69 85 LYS A C 1
ATOM 706 O O . LYS A 1 85 ? 3.822 2.717 -19.608 1.00 96.69 85 LYS A O 1
ATOM 711 N N . ALA A 1 86 ? 3.107 2.919 -17.484 1.00 96.62 86 ALA A N 1
ATOM 712 C CA . ALA A 1 86 ? 4.215 2.202 -16.853 1.00 96.62 86 ALA A CA 1
ATOM 713 C C . ALA A 1 86 ? 4.318 0.762 -17.361 1.00 96.62 86 ALA A C 1
ATOM 715 O O . ALA A 1 86 ? 5.372 0.363 -17.845 1.00 96.62 86 ALA A O 1
ATOM 716 N N . ILE A 1 87 ? 3.204 0.027 -17.380 1.00 96.00 87 ILE A N 1
ATOM 717 C CA . ILE A 1 87 ? 3.149 -1.342 -17.917 1.00 96.00 87 ILE A CA 1
ATOM 718 C C . ILE A 1 87 ? 3.595 -1.395 -19.383 1.00 96.00 87 ILE A C 1
ATOM 720 O O . ILE A 1 87 ? 4.319 -2.302 -19.788 1.00 96.00 87 ILE A O 1
ATOM 724 N N . ASN A 1 88 ? 3.156 -0.438 -20.203 1.00 96.62 88 ASN A N 1
ATOM 725 C CA . ASN A 1 88 ? 3.539 -0.395 -21.613 1.00 96.62 88 ASN A CA 1
ATOM 726 C C . ASN A 1 88 ? 5.006 -0.007 -21.804 1.00 96.62 88 ASN A C 1
ATOM 728 O O . ASN A 1 88 ? 5.670 -0.591 -22.655 1.00 96.62 88 ASN A O 1
ATOM 732 N N . LEU A 1 89 ? 5.509 0.933 -21.003 1.00 96.31 89 LEU A N 1
ATOM 733 C CA . LEU A 1 89 ? 6.908 1.334 -21.011 1.00 96.31 89 LEU A CA 1
ATOM 734 C C . LEU A 1 89 ? 7.818 0.155 -20.655 1.00 96.31 89 LEU A C 1
ATOM 736 O O . LEU A 1 89 ? 8.816 -0.063 -21.335 1.00 96.31 89 LEU A O 1
ATOM 740 N N . SER A 1 90 ? 7.450 -0.643 -19.650 1.00 95.75 90 SER A N 1
ATOM 741 C CA . SER A 1 90 ? 8.231 -1.805 -19.215 1.00 95.75 90 SER A CA 1
ATOM 742 C C . SER A 1 90 ? 8.461 -2.845 -20.315 1.00 95.75 90 SER A C 1
ATOM 744 O O . SER A 1 90 ? 9.499 -3.497 -20.308 1.00 95.75 90 SER A O 1
ATOM 746 N N . LYS A 1 91 ? 7.566 -2.957 -21.306 1.00 96.25 91 LYS A N 1
ATOM 747 C CA . LYS A 1 91 ? 7.739 -3.862 -22.463 1.00 96.25 91 LYS A CA 1
ATOM 748 C C . LYS A 1 91 ? 8.919 -3.491 -23.360 1.00 96.25 91 LYS A C 1
ATOM 750 O O . LYS A 1 91 ? 9.378 -4.312 -24.145 1.00 96.25 91 LYS A O 1
ATOM 755 N N . ALA A 1 92 ? 9.387 -2.250 -23.269 1.00 97.00 92 ALA A N 1
ATOM 756 C CA . ALA A 1 92 ? 10.504 -1.724 -24.042 1.00 97.00 92 ALA A CA 1
ATOM 757 C C . ALA A 1 92 ? 11.792 -1.578 -23.210 1.00 97.00 92 ALA A C 1
ATOM 759 O O . ALA A 1 92 ? 12.732 -0.928 -23.666 1.00 97.00 92 ALA A O 1
ATOM 760 N N . LYS A 1 93 ? 11.830 -2.119 -21.985 1.00 97.31 93 LYS A N 1
ATOM 761 C CA . LYS A 1 93 ? 12.968 -2.011 -21.063 1.00 97.31 93 LYS A CA 1
ATOM 762 C C . LYS A 1 93 ? 13.413 -3.400 -20.610 1.00 97.31 93 LYS A C 1
ATOM 764 O O . LYS A 1 93 ? 12.586 -4.306 -20.505 1.00 97.31 93 LYS A O 1
ATOM 769 N N . GLU A 1 94 ? 14.703 -3.537 -20.322 1.00 97.31 94 GLU A N 1
ATOM 770 C CA . GLU A 1 94 ? 15.282 -4.760 -19.757 1.00 97.31 94 GLU A CA 1
ATOM 771 C C . GLU A 1 94 ? 14.767 -5.001 -18.335 1.00 97.31 94 GLU A C 1
ATOM 773 O O . GLU A 1 94 ? 14.406 -4.062 -17.610 1.00 97.31 94 GLU A O 1
ATOM 778 N N . LYS A 1 95 ? 14.750 -6.270 -17.925 1.00 96.81 95 LYS A N 1
ATOM 779 C CA . LYS A 1 95 ? 14.311 -6.714 -16.603 1.00 96.81 95 LYS A CA 1
ATOM 780 C C . LYS A 1 95 ? 14.901 -5.891 -15.463 1.00 96.81 95 LYS A C 1
ATOM 782 O O . LYS A 1 95 ? 14.170 -5.532 -14.542 1.00 96.81 95 LYS A O 1
ATOM 787 N N . GLU A 1 96 ? 16.198 -5.609 -15.493 1.00 95.44 96 GLU A N 1
ATOM 788 C CA . GLU A 1 96 ? 16.905 -4.922 -14.413 1.00 95.44 96 GLU A CA 1
ATOM 789 C C . GLU A 1 96 ? 16.340 -3.518 -14.177 1.00 95.44 96 GLU A C 1
ATOM 791 O O . GLU A 1 96 ? 16.071 -3.142 -13.036 1.00 95.44 96 GLU A O 1
ATOM 796 N N . ASP A 1 97 ? 16.103 -2.762 -15.249 1.00 95.75 97 ASP A N 1
ATOM 797 C CA . ASP A 1 97 ? 15.562 -1.406 -15.157 1.00 95.75 97 ASP A CA 1
ATOM 798 C C . ASP A 1 97 ? 14.094 -1.426 -14.700 1.00 95.75 97 ASP A C 1
ATOM 800 O O . ASP A 1 97 ? 13.692 -0.623 -13.854 1.00 95.75 97 ASP A O 1
ATOM 804 N N . VAL A 1 98 ? 13.303 -2.390 -15.190 1.00 97.25 98 VAL A N 1
ATOM 805 C CA . VAL A 1 98 ? 11.904 -2.562 -14.767 1.00 97.25 98 VAL A CA 1
ATOM 806 C C . VAL A 1 98 ? 11.812 -2.946 -13.292 1.00 97.25 98 VAL A C 1
ATOM 808 O O . VAL A 1 98 ? 10.989 -2.383 -12.573 1.00 97.25 98 VAL A O 1
ATOM 811 N N . LEU A 1 99 ? 12.657 -3.859 -12.809 1.00 95.75 99 LEU A N 1
ATOM 812 C CA . LEU A 1 99 ? 12.681 -4.240 -11.397 1.00 95.75 99 LEU A CA 1
ATOM 813 C C . LEU A 1 99 ? 13.112 -3.077 -10.502 1.00 95.75 99 LEU A C 1
ATOM 815 O O . LEU A 1 99 ? 12.486 -2.868 -9.468 1.00 95.75 99 LEU A O 1
ATOM 819 N N . LEU A 1 100 ? 14.118 -2.290 -10.896 1.00 95.19 100 LEU A N 1
ATOM 820 C CA . LEU A 1 100 ? 14.511 -1.088 -10.151 1.00 95.19 100 LEU A CA 1
ATOM 821 C C . LEU A 1 100 ? 13.355 -0.086 -10.046 1.00 95.19 100 LEU A C 1
ATOM 823 O O . LEU A 1 100 ? 13.076 0.431 -8.963 1.00 95.19 100 LEU A O 1
ATOM 827 N N . PHE A 1 101 ? 12.643 0.150 -11.150 1.00 96.38 101 PHE A N 1
ATOM 828 C CA . PHE A 1 101 ? 11.453 0.995 -11.146 1.00 96.38 101 PHE A CA 1
ATOM 829 C C . PHE A 1 101 ? 10.359 0.435 -10.229 1.00 96.38 101 PHE A C 1
ATOM 831 O O . PHE A 1 101 ? 9.815 1.171 -9.409 1.00 96.38 101 PHE A O 1
ATOM 838 N N . LEU A 1 102 ? 10.065 -0.865 -10.305 1.00 96.38 102 LEU A N 1
ATOM 839 C CA . LEU A 1 102 ? 9.036 -1.489 -9.472 1.00 96.38 102 LEU A CA 1
ATOM 840 C C . LEU A 1 102 ? 9.407 -1.501 -7.983 1.00 96.38 102 LEU A C 1
ATOM 842 O O . LEU A 1 102 ? 8.522 -1.306 -7.157 1.00 96.38 102 LEU A O 1
ATOM 846 N N . LYS A 1 103 ? 10.687 -1.637 -7.619 1.00 94.00 103 LYS A N 1
ATOM 847 C CA . LYS A 1 103 ? 11.151 -1.506 -6.225 1.00 94.00 103 LYS A CA 1
ATOM 848 C C . LYS A 1 103 ? 10.933 -0.102 -5.664 1.00 94.00 103 LYS A C 1
ATOM 850 O O . LYS A 1 103 ? 10.492 0.058 -4.523 1.00 94.00 103 LYS A O 1
ATOM 855 N N . TRP A 1 104 ? 11.155 0.927 -6.481 1.00 94.06 104 TRP A N 1
ATOM 856 C CA . TRP A 1 104 ? 10.790 2.298 -6.123 1.00 94.06 104 TRP A CA 1
ATOM 857 C C . TRP A 1 104 ? 9.274 2.476 -5.996 1.00 94.06 104 TRP A C 1
ATOM 859 O O . TRP A 1 104 ? 8.805 3.101 -5.044 1.00 94.06 104 TRP A O 1
ATOM 869 N N . VAL A 1 105 ? 8.499 1.896 -6.914 1.00 95.19 105 VAL A N 1
ATOM 870 C CA . VAL A 1 105 ? 7.039 1.929 -6.830 1.00 95.19 105 VAL A CA 1
ATOM 871 C C . VAL A 1 105 ? 6.573 1.260 -5.534 1.00 95.19 105 VAL A C 1
ATOM 873 O O . VAL A 1 105 ? 5.934 1.909 -4.721 1.00 95.19 105 VAL A O 1
ATOM 876 N N . TYR A 1 106 ? 6.931 0.008 -5.273 1.00 94.38 106 TYR A N 1
ATOM 877 C CA . TYR A 1 106 ? 6.418 -0.738 -4.124 1.00 94.38 106 TYR A CA 1
ATOM 878 C C . TYR A 1 106 ? 6.972 -0.238 -2.788 1.00 94.38 106 TYR A C 1
ATOM 880 O O . TYR A 1 106 ? 6.205 0.073 -1.880 1.00 94.38 106 TYR A O 1
ATOM 888 N N . GLY A 1 107 ? 8.294 -0.156 -2.658 1.00 90.44 107 GLY A N 1
ATOM 889 C CA . GLY A 1 107 ? 8.949 0.134 -1.383 1.00 90.44 107 GLY A CA 1
ATOM 890 C C . GLY A 1 107 ? 9.426 1.577 -1.222 1.00 90.44 107 GLY A C 1
ATOM 891 O O . GLY A 1 107 ? 9.802 1.970 -0.118 1.00 90.44 107 GLY A O 1
ATOM 892 N N . GLY A 1 108 ? 9.473 2.368 -2.298 1.00 89.25 108 GLY A N 1
ATOM 893 C CA . GLY A 1 108 ? 10.234 3.625 -2.318 1.00 89.25 108 GLY A CA 1
ATOM 894 C C . GLY A 1 108 ? 11.753 3.405 -2.299 1.00 89.25 108 GLY A C 1
ATOM 895 O O . GLY A 1 108 ? 12.507 4.358 -2.108 1.00 89.25 108 GLY A O 1
ATOM 896 N N . ILE A 1 109 ? 12.223 2.164 -2.469 1.00 82.81 109 ILE A N 1
ATOM 897 C CA . ILE A 1 109 ? 13.616 1.767 -2.233 1.00 82.81 109 ILE A CA 1
ATOM 898 C C . ILE A 1 109 ? 14.430 1.884 -3.523 1.00 82.81 109 ILE A C 1
ATOM 900 O O . ILE A 1 109 ? 14.084 1.286 -4.538 1.00 82.81 109 ILE A O 1
ATOM 904 N N . ILE A 1 110 ? 15.536 2.630 -3.460 1.00 84.88 110 ILE A N 1
ATOM 905 C CA . ILE A 1 110 ? 16.564 2.714 -4.508 1.00 84.88 110 ILE A CA 1
ATOM 906 C C . ILE A 1 110 ? 17.935 2.851 -3.840 1.00 84.88 110 ILE A C 1
ATOM 908 O O . ILE A 1 110 ? 18.087 3.663 -2.918 1.00 84.88 110 ILE A O 1
ATOM 912 N N . HIS A 1 111 ? 18.946 2.126 -4.325 1.00 82.56 111 HIS A N 1
ATOM 913 C CA . HIS A 1 111 ? 20.296 2.161 -3.778 1.00 82.56 111 HIS A CA 1
ATOM 914 C C . HIS A 1 111 ? 21.270 2.926 -4.687 1.00 82.56 111 HIS A C 1
ATOM 916 O O . HIS A 1 111 ? 21.579 2.563 -5.817 1.00 82.56 111 HIS A O 1
ATOM 922 N N . GLY A 1 112 ? 21.836 4.007 -4.153 1.00 84.75 112 GLY A N 1
ATOM 923 C CA . GLY A 1 112 ? 22.878 4.765 -4.844 1.00 84.75 112 GLY A CA 1
ATOM 924 C C . GLY A 1 112 ? 22.380 5.630 -6.008 1.00 84.75 112 GLY A C 1
ATOM 925 O O . GLY A 1 112 ? 21.202 5.676 -6.360 1.00 84.75 112 GLY A O 1
ATOM 926 N N . ASN A 1 113 ? 23.311 6.393 -6.582 1.00 86.31 113 ASN A N 1
ATOM 927 C CA . ASN A 1 113 ? 22.978 7.443 -7.547 1.00 86.31 113 ASN A CA 1
ATOM 928 C C . ASN A 1 113 ? 22.677 6.900 -8.952 1.00 86.31 113 ASN A C 1
ATOM 930 O O . ASN A 1 113 ? 21.829 7.458 -9.639 1.00 86.31 113 ASN A O 1
ATOM 934 N N . ILE A 1 114 ? 23.335 5.812 -9.364 1.00 89.19 114 ILE A N 1
ATOM 935 C CA . ILE A 1 114 ? 23.166 5.231 -10.706 1.00 89.19 114 ILE A CA 1
ATOM 936 C C . ILE A 1 114 ? 21.759 4.640 -10.861 1.00 89.19 114 ILE A C 1
ATOM 938 O O . ILE A 1 114 ? 21.073 4.927 -11.839 1.00 89.19 114 ILE A O 1
ATOM 942 N N . GLU A 1 115 ? 21.300 3.858 -9.882 1.00 91.62 115 GLU A N 1
ATOM 943 C CA . GLU A 1 115 ? 19.939 3.308 -9.883 1.00 91.62 115 GLU A CA 1
ATOM 944 C C . GLU A 1 115 ? 18.893 4.427 -9.840 1.00 91.62 115 GLU A C 1
ATOM 946 O O . GLU A 1 115 ? 17.911 4.393 -10.580 1.00 91.62 115 GLU A O 1
ATOM 951 N N . ARG A 1 116 ? 19.142 5.472 -9.039 1.00 90.88 116 ARG A N 1
ATOM 952 C CA . ARG A 1 116 ? 18.265 6.647 -8.962 1.00 90.88 116 ARG A CA 1
ATOM 953 C C . ARG A 1 116 ? 18.115 7.339 -10.310 1.00 90.88 116 ARG A C 1
ATOM 955 O O . ARG A 1 116 ? 17.003 7.696 -10.680 1.00 90.88 116 ARG A O 1
ATOM 962 N N . GLU A 1 117 ? 19.206 7.511 -11.049 1.00 92.31 117 GLU A N 1
ATOM 963 C CA . GLU A 1 117 ? 19.168 8.119 -12.379 1.00 92.31 117 GLU A CA 1
ATOM 964 C C . GLU A 1 117 ? 18.366 7.265 -13.374 1.00 92.31 117 GLU A C 1
ATOM 966 O O . GLU A 1 117 ? 17.593 7.806 -14.166 1.00 92.31 117 GLU A O 1
ATOM 971 N N . LYS A 1 118 ? 18.500 5.934 -13.313 1.00 93.69 118 LYS A N 1
ATOM 972 C CA . LYS A 1 118 ? 17.721 5.008 -14.150 1.00 93.69 118 LYS A CA 1
ATOM 973 C C . LYS A 1 118 ? 16.219 5.122 -13.883 1.00 93.69 118 LYS A C 1
ATOM 975 O O . LYS A 1 118 ? 15.445 5.311 -14.821 1.00 93.69 118 LYS A O 1
ATOM 980 N N . VAL A 1 119 ? 15.811 5.078 -12.614 1.00 94.50 119 VAL A N 1
ATOM 981 C CA . VAL A 1 119 ? 14.393 5.210 -12.241 1.00 94.50 119 VAL A CA 1
ATOM 982 C C . VAL A 1 119 ? 13.860 6.603 -12.581 1.00 94.50 119 VAL A C 1
ATOM 984 O O . VAL A 1 119 ? 12.752 6.718 -13.103 1.00 94.50 119 VAL A O 1
ATOM 987 N N . TYR A 1 120 ? 14.652 7.661 -12.370 1.00 94.44 120 TYR A N 1
ATOM 988 C CA . TYR A 1 120 ? 14.263 9.022 -12.746 1.00 94.44 120 TYR A CA 1
ATOM 989 C C . TYR A 1 120 ? 14.002 9.153 -14.253 1.00 94.44 120 TYR A C 1
ATOM 991 O O . TYR A 1 120 ? 12.984 9.720 -14.643 1.00 94.44 120 TYR A O 1
ATOM 999 N N . LYS A 1 121 ? 14.848 8.566 -15.113 1.00 94.62 121 LYS A N 1
ATOM 1000 C CA . LYS A 1 121 ? 14.619 8.546 -16.571 1.00 94.62 121 LYS A CA 1
ATOM 1001 C C . LYS A 1 121 ? 13.289 7.884 -16.931 1.00 94.62 121 LYS A C 1
ATOM 1003 O O . LYS A 1 121 ? 12.530 8.447 -17.716 1.00 94.62 121 LYS A O 1
ATOM 1008 N N . MET A 1 122 ? 12.960 6.754 -16.301 1.00 95.25 122 MET A N 1
ATOM 1009 C CA . MET A 1 122 ? 11.643 6.131 -16.480 1.00 95.25 122 MET A CA 1
ATOM 1010 C C . MET A 1 122 ? 10.508 7.048 -16.005 1.00 95.25 122 MET A C 1
ATOM 1012 O O . MET A 1 122 ? 9.509 7.186 -16.703 1.00 95.25 122 MET A O 1
ATOM 1016 N N . CYS A 1 123 ? 10.660 7.732 -14.868 1.00 94.38 123 CYS A N 1
ATOM 1017 C CA . CYS A 1 123 ? 9.659 8.683 -14.370 1.00 94.38 123 CYS A CA 1
ATOM 1018 C C . CYS A 1 123 ? 9.451 9.876 -15.317 1.00 94.38 123 CYS A C 1
ATOM 1020 O O . CYS A 1 123 ? 8.319 10.329 -15.486 1.00 94.38 123 CYS A O 1
ATOM 1022 N N . VAL A 1 124 ? 10.507 10.369 -15.968 1.00 94.69 124 VAL A N 1
ATOM 1023 C CA . VAL A 1 124 ? 10.409 11.411 -17.004 1.00 94.69 124 VAL A CA 1
ATOM 1024 C C . VAL A 1 124 ? 9.630 10.899 -18.217 1.00 94.69 124 VAL A C 1
ATOM 1026 O O . VAL A 1 124 ? 8.705 11.571 -18.668 1.00 94.69 124 VAL A O 1
ATOM 1029 N N . GLU A 1 125 ? 9.928 9.691 -18.706 1.00 95.62 125 GLU A N 1
ATOM 1030 C CA . GLU A 1 125 ? 9.174 9.062 -19.805 1.00 95.62 125 GLU A CA 1
ATOM 1031 C C . GLU A 1 125 ? 7.690 8.856 -19.444 1.00 95.62 125 GLU A C 1
ATOM 1033 O O . GLU A 1 125 ? 6.811 8.930 -20.308 1.00 95.62 125 GLU A O 1
ATOM 1038 N N . LEU A 1 126 ? 7.391 8.659 -18.157 1.00 94.25 126 LEU A N 1
ATOM 1039 C CA . LEU A 1 126 ? 6.033 8.553 -17.630 1.00 94.25 126 LEU A CA 1
ATOM 1040 C C . LEU A 1 126 ? 5.337 9.893 -17.381 1.00 94.25 126 LEU A C 1
ATOM 1042 O O . LEU A 1 126 ? 4.155 9.857 -17.076 1.00 94.25 126 LEU A O 1
ATOM 1046 N N . GLU A 1 127 ? 5.989 11.040 -17.590 1.00 93.56 127 GLU A N 1
ATOM 1047 C CA . GLU A 1 127 ? 5.459 12.377 -17.243 1.00 93.56 127 GLU A CA 1
ATOM 1048 C C . GLU A 1 127 ? 5.224 12.577 -15.731 1.00 93.56 127 GLU A C 1
ATOM 1050 O O . GLU A 1 127 ? 4.479 13.458 -15.317 1.00 93.56 127 GLU A O 1
ATOM 1055 N N . ILE A 1 128 ? 5.893 11.780 -14.893 1.00 89.94 128 ILE A N 1
ATOM 1056 C CA . ILE A 1 128 ? 5.938 11.961 -13.433 1.00 89.94 128 ILE A CA 1
ATOM 1057 C C . ILE A 1 128 ? 7.002 13.010 -13.080 1.00 89.94 128 ILE A C 1
ATOM 1059 O O . ILE A 1 128 ? 6.787 13.858 -12.214 1.00 89.94 128 ILE A O 1
ATOM 1063 N N . GLY A 1 129 ? 8.143 12.966 -13.782 1.00 85.69 129 GLY A N 1
ATOM 1064 C CA . GLY A 1 129 ? 9.226 13.942 -13.655 1.00 85.69 129 GLY A CA 1
ATOM 1065 C C . GLY A 1 129 ? 9.679 14.124 -12.207 1.00 85.69 129 GLY A C 1
ATOM 1066 O O . GLY A 1 129 ? 10.059 13.161 -11.542 1.00 85.69 129 GLY A O 1
ATOM 1067 N N . ASP A 1 130 ? 9.615 15.361 -11.717 1.00 85.44 130 ASP A N 1
ATOM 1068 C CA . ASP A 1 130 ? 10.165 15.752 -10.414 1.00 85.44 130 ASP A CA 1
ATOM 1069 C C . ASP A 1 130 ? 9.381 15.203 -9.213 1.00 85.44 130 ASP A C 1
ATOM 1071 O O . ASP A 1 130 ? 9.969 15.050 -8.142 1.00 85.44 130 ASP A O 1
ATOM 1075 N N . GLN A 1 131 ? 8.120 14.780 -9.398 1.00 85.00 131 GLN A N 1
ATOM 1076 C CA . GLN A 1 131 ? 7.351 14.080 -8.351 1.00 85.00 131 GLN A CA 1
ATOM 1077 C C . GLN A 1 131 ? 8.048 12.795 -7.881 1.00 85.00 131 GLN A C 1
ATOM 1079 O O . GLN A 1 131 ? 7.769 12.283 -6.797 1.00 85.00 131 GLN A O 1
ATOM 1084 N N . PHE A 1 132 ? 8.975 12.268 -8.687 1.00 88.00 132 PHE A N 1
ATOM 1085 C CA . PHE A 1 132 ? 9.879 11.199 -8.292 1.00 88.00 132 PHE A CA 1
ATOM 1086 C C . PHE A 1 132 ? 10.566 11.476 -6.947 1.00 88.00 132 PHE A C 1
ATOM 1088 O O . PHE A 1 132 ? 10.619 10.582 -6.104 1.00 88.00 132 PHE A O 1
ATOM 1095 N N . TYR A 1 133 ? 11.075 12.696 -6.741 1.00 86.50 133 TYR A N 1
ATOM 1096 C CA . TYR A 1 133 ? 11.838 13.049 -5.543 1.00 86.50 133 TYR A CA 1
ATOM 1097 C C . TYR A 1 133 ? 10.954 13.174 -4.303 1.00 86.50 133 TYR A C 1
ATOM 1099 O O . TYR A 1 133 ? 11.386 12.778 -3.224 1.00 86.50 133 TYR A O 1
ATOM 1107 N N . ASP A 1 134 ? 9.711 13.630 -4.465 1.00 87.19 134 ASP A N 1
ATOM 1108 C CA . ASP A 1 134 ? 8.730 13.698 -3.374 1.00 87.19 134 ASP A CA 1
ATOM 1109 C C . ASP A 1 134 ? 8.310 12.298 -2.902 1.00 87.19 134 ASP A C 1
ATOM 1111 O O . ASP A 1 134 ? 8.002 12.073 -1.733 1.00 87.19 134 ASP A O 1
ATOM 1115 N N . LYS A 1 135 ? 8.324 11.337 -3.831 1.00 88.88 135 LYS A N 1
ATOM 1116 C CA . LYS A 1 135 ? 7.917 9.943 -3.625 1.00 88.88 135 LYS A CA 1
ATOM 1117 C C . LYS A 1 135 ? 9.085 9.007 -3.314 1.00 88.88 135 LYS A C 1
ATOM 1119 O O . LYS A 1 135 ? 8.869 7.800 -3.181 1.00 88.88 135 LYS A O 1
ATOM 1124 N N . LEU A 1 136 ? 10.311 9.526 -3.258 1.00 86.38 136 LEU A N 1
ATOM 1125 C CA . LEU A 1 136 ? 11.523 8.743 -3.053 1.00 86.38 136 LEU A CA 1
ATOM 1126 C C . LEU A 1 136 ? 11.691 8.373 -1.577 1.00 86.38 136 LEU A C 1
ATOM 1128 O O . LEU A 1 136 ? 11.564 9.211 -0.689 1.00 86.38 136 LEU A O 1
ATOM 1132 N N . GLY A 1 137 ? 12.069 7.122 -1.330 1.00 84.38 137 GLY A N 1
ATOM 1133 C CA . GLY A 1 137 ? 12.376 6.634 0.006 1.00 84.38 137 GLY A CA 1
ATOM 1134 C C . GLY A 1 137 ? 11.145 6.252 0.837 1.00 84.38 137 GLY A C 1
ATOM 1135 O O . GLY A 1 137 ? 9.998 6.408 0.404 1.00 84.38 137 GLY A O 1
ATOM 1136 N N . PRO A 1 138 ? 11.385 5.736 2.054 1.00 82.06 138 PRO A N 1
ATOM 1137 C CA . PRO A 1 138 ? 10.340 5.391 3.016 1.00 82.06 138 PRO A CA 1
ATOM 1138 C C . PRO A 1 138 ? 9.402 6.541 3.373 1.00 82.06 138 PRO A C 1
ATOM 1140 O O . PRO A 1 138 ? 8.216 6.314 3.600 1.00 82.06 138 PRO A O 1
ATOM 1143 N N . GLU A 1 139 ? 9.922 7.764 3.436 1.00 84.38 139 GLU A N 1
ATOM 1144 C CA . GLU A 1 139 ? 9.159 8.958 3.784 1.00 84.38 139 GLU A CA 1
ATOM 1145 C C . GLU A 1 139 ? 8.129 9.287 2.700 1.00 84.38 139 GLU A C 1
ATOM 1147 O O . GLU A 1 139 ? 6.964 9.509 3.021 1.00 84.38 139 GLU A O 1
ATOM 1152 N N . GLY A 1 140 ? 8.525 9.236 1.423 1.00 89.50 140 GLY A N 1
ATOM 1153 C CA . GLY A 1 140 ? 7.609 9.436 0.300 1.00 89.50 140 GLY A CA 1
ATOM 1154 C C . GLY A 1 140 ? 6.497 8.384 0.263 1.00 89.50 140 GLY A C 1
ATOM 1155 O O . GLY A 1 140 ? 5.326 8.721 0.093 1.00 89.50 140 GLY A O 1
ATOM 1156 N N . LEU A 1 141 ? 6.835 7.112 0.511 1.00 90.69 141 LEU A N 1
ATOM 1157 C CA . LEU A 1 141 ? 5.836 6.041 0.614 1.00 90.69 141 LEU A CA 1
ATOM 1158 C C . LEU A 1 141 ? 4.848 6.282 1.769 1.00 90.69 141 LEU A C 1
ATOM 1160 O O . LEU A 1 141 ? 3.643 6.113 1.585 1.00 90.69 141 LEU A O 1
ATOM 1164 N N . LEU A 1 142 ? 5.340 6.679 2.947 1.00 88.62 142 LEU A N 1
ATOM 1165 C CA . LEU A 1 142 ? 4.494 6.980 4.106 1.00 88.62 142 LEU A CA 1
ATOM 1166 C C . LEU A 1 142 ? 3.550 8.156 3.837 1.00 88.62 142 LEU A C 1
ATOM 1168 O O . LEU A 1 142 ? 2.375 8.071 4.188 1.00 88.62 142 LEU A O 1
ATOM 1172 N N . LEU A 1 143 ? 4.026 9.214 3.177 1.00 90.62 143 LEU A N 1
ATOM 1173 C CA . LEU A 1 143 ? 3.188 10.353 2.797 1.00 90.62 143 LEU A CA 1
ATOM 1174 C C . LEU A 1 143 ? 2.049 9.935 1.862 1.00 90.62 143 LEU A C 1
ATOM 1176 O O . LEU A 1 143 ? 0.905 10.340 2.067 1.00 90.62 143 LEU A O 1
ATOM 1180 N N . ASP A 1 144 ? 2.335 9.095 0.867 1.00 94.00 144 ASP A N 1
ATOM 1181 C CA . ASP A 1 144 ? 1.300 8.586 -0.034 1.00 94.00 144 ASP A CA 1
ATOM 1182 C C . ASP A 1 144 ? 0.296 7.685 0.703 1.00 94.00 144 ASP A C 1
ATOM 1184 O O . ASP A 1 144 ? -0.911 7.787 0.483 1.00 94.00 144 ASP A O 1
ATOM 1188 N N . LEU A 1 145 ? 0.753 6.846 1.637 1.00 93.38 145 LEU A N 1
ATOM 1189 C CA . LEU A 1 145 ? -0.131 6.011 2.458 1.00 93.38 145 LEU A CA 1
ATOM 1190 C C . LEU A 1 145 ? -1.024 6.842 3.383 1.00 93.38 145 LEU A C 1
ATOM 1192 O O . LEU A 1 145 ? -2.203 6.527 3.549 1.00 93.38 145 LEU A O 1
ATOM 1196 N N . GLU A 1 146 ? -0.490 7.909 3.975 1.00 92.56 146 GLU A N 1
ATOM 1197 C CA . GLU A 1 146 ? -1.268 8.849 4.780 1.00 92.56 146 GLU A CA 1
ATOM 1198 C C . GLU A 1 146 ? -2.360 9.530 3.951 1.00 92.56 146 GLU A C 1
ATOM 1200 O O . GLU A 1 146 ? -3.496 9.643 4.419 1.00 92.56 146 GLU A O 1
ATOM 1205 N N . GLN A 1 147 ? -2.051 9.920 2.712 1.00 93.88 147 GLN A N 1
ATOM 1206 C CA . GLN A 1 147 ? -3.033 10.477 1.781 1.00 93.88 147 GLN A CA 1
ATOM 1207 C C . GLN A 1 147 ? -4.099 9.442 1.404 1.00 93.88 147 GLN A C 1
ATOM 1209 O O . GLN A 1 147 ? -5.291 9.728 1.525 1.00 93.88 147 GLN A O 1
ATOM 1214 N N . ALA A 1 148 ? -3.702 8.214 1.056 1.00 94.44 148 ALA A N 1
ATOM 1215 C CA . ALA A 1 148 ? -4.642 7.131 0.766 1.00 94.44 148 ALA A CA 1
ATOM 1216 C C . ALA A 1 148 ? -5.528 6.792 1.974 1.00 94.44 148 ALA A C 1
ATOM 1218 O O . ALA A 1 148 ? -6.703 6.471 1.823 1.00 94.44 148 ALA A O 1
ATOM 1219 N N . PHE A 1 149 ? -5.024 6.906 3.204 1.00 95.06 149 PHE A N 1
ATOM 1220 C CA . PHE A 1 149 ? -5.865 6.724 4.386 1.00 95.06 149 PHE A CA 1
ATOM 1221 C C . PHE A 1 149 ? -6.992 7.767 4.475 1.00 95.06 149 PHE A C 1
ATOM 1223 O O . PHE A 1 149 ? -8.065 7.440 4.984 1.00 95.06 149 PHE A O 1
ATOM 1230 N N . GLN A 1 150 ? -6.785 8.992 3.981 1.00 94.38 150 GLN A N 1
ATOM 1231 C CA . GLN A 1 150 ? -7.817 10.038 3.948 1.00 94.38 150 GLN A CA 1
ATOM 1232 C C . GLN A 1 150 ? -8.761 9.921 2.748 1.00 94.38 150 GLN A C 1
ATOM 1234 O O . GLN A 1 150 ? -9.887 10.411 2.813 1.00 94.38 150 GLN A O 1
ATOM 1239 N N . ASP A 1 151 ? -8.337 9.254 1.680 1.00 93.81 151 ASP A N 1
ATOM 1240 C CA . ASP A 1 151 ? -9.169 9.022 0.508 1.00 93.81 151 ASP A CA 1
ATOM 1241 C C . ASP A 1 151 ? -10.216 7.927 0.793 1.00 93.81 151 ASP A C 1
ATOM 1243 O O . ASP A 1 151 ? -9.905 6.785 1.135 1.00 93.81 151 ASP A O 1
ATOM 1247 N N . GLU A 1 152 ? -11.496 8.290 0.751 1.00 93.06 152 GLU A N 1
ATOM 1248 C CA . GLU A 1 152 ? -12.618 7.367 0.962 1.00 93.06 152 GLU A CA 1
ATOM 1249 C C . GLU A 1 152 ? -13.131 6.725 -0.334 1.00 93.06 152 GLU A C 1
ATOM 1251 O O . GLU A 1 152 ? -13.920 5.771 -0.267 1.00 93.06 152 GLU A O 1
ATOM 1256 N N . GLU A 1 153 ? -12.725 7.253 -1.491 1.00 92.06 153 GLU A N 1
ATOM 1257 C CA . GLU A 1 153 ? -13.188 6.819 -2.809 1.00 92.06 153 GLU A CA 1
ATOM 1258 C C . GLU A 1 153 ? -12.366 5.641 -3.332 1.00 92.06 153 GLU A C 1
ATOM 1260 O O . GLU A 1 153 ? -12.943 4.701 -3.878 1.00 92.06 153 GLU A O 1
ATOM 1265 N N . SER A 1 154 ? -11.051 5.639 -3.095 1.00 91.94 154 SER A N 1
ATOM 1266 C CA . SER A 1 154 ? -10.148 4.554 -3.520 1.00 91.94 154 SER A CA 1
ATOM 1267 C C . SER A 1 154 ? -10.211 3.289 -2.655 1.00 91.94 154 SER A C 1
ATOM 1269 O O . SER A 1 154 ? -9.725 2.235 -3.065 1.00 91.94 154 SER A O 1
ATOM 1271 N N . LYS A 1 155 ? -10.850 3.343 -1.480 1.00 95.06 155 LYS A N 1
ATOM 1272 C CA . LYS A 1 155 ? -10.977 2.187 -0.580 1.00 95.06 155 LYS A CA 1
ATOM 1273 C C . LYS A 1 155 ? -11.907 1.118 -1.159 1.00 95.06 155 LYS A C 1
ATOM 1275 O O . LYS A 1 155 ? -13.111 1.331 -1.315 1.00 95.06 155 LYS A O 1
ATOM 1280 N N . ASP A 1 156 ? -11.359 -0.072 -1.372 1.00 94.44 156 ASP A N 1
ATOM 1281 C CA . ASP A 1 156 ? -11.982 -1.182 -2.097 1.00 94.44 156 ASP A CA 1
ATOM 1282 C C . ASP A 1 156 ? -12.548 -2.293 -1.185 1.00 94.44 156 ASP A C 1
ATOM 1284 O O . ASP A 1 156 ? -13.063 -3.315 -1.659 1.00 94.44 156 ASP A O 1
ATOM 1288 N N . PHE A 1 157 ? -12.473 -2.111 0.138 1.00 95.81 157 PHE A N 1
ATOM 1289 C CA . PHE A 1 157 ? -12.930 -3.099 1.113 1.00 95.81 157 PHE A CA 1
ATOM 1290 C C . PHE A 1 157 ? -13.545 -2.486 2.363 1.00 95.81 157 PHE A C 1
ATOM 1292 O O . PHE A 1 157 ? -13.234 -1.362 2.748 1.00 95.81 157 PHE A O 1
ATOM 1299 N N . THR A 1 158 ? -14.428 -3.233 3.027 1.00 96.44 158 THR A N 1
ATOM 1300 C CA . THR A 1 158 ? -15.070 -2.809 4.276 1.00 96.44 158 THR A CA 1
ATOM 1301 C C . THR A 1 158 ? -14.928 -3.846 5.389 1.00 96.44 158 THR A C 1
ATOM 1303 O O . THR A 1 158 ? -15.338 -4.995 5.250 1.00 96.44 158 THR A O 1
ATOM 1306 N N . ILE A 1 159 ? -14.457 -3.414 6.557 1.00 96.12 159 ILE A N 1
ATOM 1307 C CA . ILE A 1 159 ? -14.502 -4.192 7.800 1.00 96.12 159 ILE A CA 1
ATOM 1308 C C . ILE A 1 159 ? -15.689 -3.712 8.641 1.00 96.12 159 ILE A C 1
ATOM 1310 O O . ILE A 1 159 ? -15.827 -2.522 8.928 1.00 96.12 159 ILE A O 1
ATOM 1314 N N . ILE A 1 160 ? -16.560 -4.633 9.052 1.00 96.25 160 ILE A N 1
ATOM 1315 C CA . ILE A 1 160 ? -17.746 -4.346 9.861 1.00 96.25 160 ILE A CA 1
ATOM 1316 C C . ILE A 1 160 ? -17.459 -4.678 11.330 1.00 96.25 160 ILE A C 1
ATOM 1318 O O . ILE A 1 160 ? -17.419 -5.848 11.702 1.00 96.25 160 ILE A O 1
ATOM 1322 N N . VAL A 1 161 ? -17.338 -3.653 12.177 1.00 95.12 161 VAL A N 1
ATOM 1323 C CA . VAL A 1 161 ? -17.075 -3.758 13.624 1.00 95.12 161 VAL A CA 1
ATOM 1324 C C . VAL A 1 161 ? -18.289 -3.249 14.393 1.00 95.12 161 VAL A C 1
ATOM 1326 O O . VAL A 1 161 ? -18.635 -2.076 14.286 1.00 95.12 161 VAL A O 1
ATOM 1329 N N . ASN A 1 162 ? -18.979 -4.098 15.159 1.00 90.12 162 ASN A N 1
ATOM 1330 C CA . ASN A 1 162 ? -20.166 -3.703 15.941 1.00 90.12 162 ASN A CA 1
ATOM 1331 C C . ASN A 1 162 ? -21.186 -2.852 15.143 1.00 90.12 162 ASN A C 1
ATOM 1333 O O . ASN A 1 162 ? -21.664 -1.821 15.616 1.00 90.12 162 ASN A O 1
ATOM 1337 N N . LYS A 1 163 ? -21.511 -3.281 13.912 1.00 90.38 163 LYS A N 1
ATOM 1338 C CA . LYS A 1 163 ? -22.389 -2.589 12.934 1.00 90.38 163 LYS A CA 1
ATOM 1339 C C . LYS A 1 163 ? -21.825 -1.293 12.328 1.00 90.38 163 LYS A C 1
ATOM 1341 O O . LYS A 1 163 ? -22.484 -0.694 11.482 1.00 90.38 163 LYS A O 1
ATOM 1346 N N . LYS A 1 164 ? -20.631 -0.847 12.720 1.00 95.88 164 LYS A N 1
ATOM 1347 C CA . LYS A 1 164 ? -19.913 0.253 12.064 1.00 95.88 164 LYS A CA 1
ATOM 1348 C C . LYS A 1 164 ? -19.083 -0.292 10.910 1.00 95.88 164 LYS A C 1
ATOM 1350 O O . LYS A 1 164 ? -18.472 -1.345 11.034 1.00 95.88 164 LYS A O 1
ATOM 1355 N N . ARG A 1 165 ? -19.087 0.425 9.790 1.00 96.31 165 ARG A N 1
ATOM 1356 C CA . ARG A 1 165 ? -18.331 0.091 8.580 1.00 96.31 165 ARG A CA 1
ATOM 1357 C C . ARG A 1 165 ? -17.049 0.916 8.571 1.00 96.31 165 ARG A C 1
ATOM 1359 O O . ARG A 1 165 ? -17.129 2.133 8.707 1.00 96.31 165 ARG A O 1
ATOM 1366 N N . ILE A 1 166 ? -15.904 0.262 8.431 1.00 96.69 166 ILE A N 1
ATOM 1367 C CA . ILE A 1 166 ? -14.598 0.901 8.264 1.00 96.69 166 ILE A CA 1
ATOM 1368 C C . ILE A 1 166 ? -14.109 0.534 6.869 1.00 96.69 166 ILE A C 1
ATOM 1370 O O . ILE A 1 166 ? -13.838 -0.639 6.608 1.00 96.69 166 ILE A O 1
ATOM 1374 N N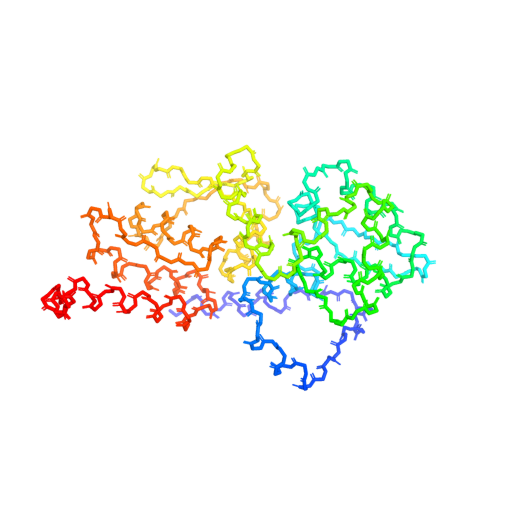 . LYS A 1 167 ? -14.049 1.515 5.967 1.00 97.12 167 LYS A N 1
ATOM 1375 C CA . LYS A 1 167 ? -13.488 1.310 4.634 1.00 97.12 167 LYS A CA 1
ATOM 1376 C C . LYS A 1 167 ? -11.960 1.264 4.711 1.00 97.12 167 LYS A C 1
ATOM 1378 O O . LYS A 1 167 ? -11.367 1.992 5.507 1.00 97.12 167 LYS A O 1
ATOM 1383 N N . VAL A 1 168 ? -11.332 0.438 3.881 1.00 97.06 168 VAL A N 1
ATOM 1384 C CA . VAL A 1 168 ? -9.880 0.191 3.850 1.00 97.06 168 VAL A CA 1
ATOM 1385 C C . VAL A 1 168 ? -9.428 -0.253 2.457 1.00 97.06 168 VAL A C 1
ATOM 1387 O O . VAL A 1 168 ? -10.260 -0.589 1.618 1.00 97.06 168 VAL A O 1
ATOM 1390 N N . HIS A 1 169 ? -8.111 -0.291 2.252 1.00 95.62 169 HIS A N 1
ATOM 1391 C CA . HIS A 1 169 ? -7.464 -0.842 1.060 1.00 95.62 169 HIS A CA 1
ATOM 1392 C C . HIS A 1 169 ? -7.035 -2.296 1.302 1.00 95.62 169 HIS A C 1
ATOM 1394 O O . HIS A 1 169 ? -6.285 -2.562 2.250 1.00 95.62 169 HIS A O 1
ATOM 1400 N N . LYS A 1 170 ? -7.469 -3.239 0.456 1.00 94.25 170 LYS A N 1
ATOM 1401 C CA . LYS A 1 170 ? -7.102 -4.664 0.587 1.00 94.25 170 LYS A CA 1
ATOM 1402 C C . LYS A 1 170 ? -5.611 -4.890 0.473 1.00 94.25 170 LYS A C 1
ATOM 1404 O O . LYS A 1 170 ? -5.069 -5.593 1.322 1.00 94.25 170 LYS A O 1
ATOM 1409 N N . PHE A 1 171 ? -4.961 -4.295 -0.532 1.00 92.94 171 PHE A N 1
ATOM 1410 C CA . PHE A 1 171 ? -3.530 -4.496 -0.778 1.00 92.94 171 PHE A CA 1
ATOM 1411 C C . PHE A 1 171 ? -2.709 -4.175 0.474 1.00 92.94 171 PHE A C 1
ATOM 1413 O O . PHE A 1 171 ? -1.795 -4.915 0.830 1.00 92.94 171 PHE A O 1
ATOM 1420 N N . LEU A 1 172 ? -3.091 -3.121 1.206 1.00 94.12 172 LEU A N 1
ATOM 1421 C CA . LEU A 1 172 ? -2.401 -2.756 2.429 1.00 94.12 172 LEU A CA 1
ATOM 1422 C C . LEU A 1 172 ? -2.662 -3.787 3.526 1.00 94.12 172 LEU A C 1
ATOM 1424 O O . LEU A 1 172 ? -1.727 -4.289 4.129 1.00 94.12 172 LEU A O 1
ATOM 1428 N N . LEU A 1 173 ? -3.910 -4.173 3.779 1.00 93.88 173 LEU A N 1
ATOM 1429 C CA . LEU A 1 173 ? -4.180 -5.222 4.767 1.00 93.88 173 LEU A CA 1
ATOM 1430 C C . LEU A 1 173 ? -3.456 -6.538 4.432 1.00 93.88 173 LEU A C 1
ATOM 1432 O O . LEU A 1 173 ? -2.928 -7.191 5.331 1.00 93.88 173 LEU A O 1
ATOM 1436 N N . PHE A 1 174 ? -3.382 -6.892 3.149 1.00 93.75 174 PHE A N 1
ATOM 1437 C CA . PHE A 1 174 ? -2.668 -8.060 2.643 1.00 93.75 174 PHE A CA 1
ATOM 1438 C C . PHE A 1 174 ? -1.155 -7.977 2.909 1.00 93.75 174 PHE A C 1
ATOM 1440 O O . PHE A 1 174 ? -0.553 -8.953 3.371 1.00 93.75 174 PHE A O 1
ATOM 1447 N N . ALA A 1 175 ? -0.540 -6.818 2.647 1.00 91.19 175 ALA A N 1
ATOM 1448 C CA . ALA A 1 175 ? 0.879 -6.586 2.911 1.00 91.19 175 ALA A CA 1
ATOM 1449 C C . ALA A 1 175 ? 1.193 -6.741 4.403 1.00 91.19 175 ALA A C 1
ATOM 1451 O O . ALA A 1 175 ? 2.126 -7.447 4.783 1.00 91.19 175 ALA A O 1
ATOM 1452 N N . ARG A 1 176 ? 0.347 -6.134 5.242 1.00 90.06 176 ARG A N 1
ATOM 1453 C CA . ARG A 1 176 ? 0.643 -5.835 6.647 1.00 90.06 176 ARG A CA 1
ATOM 1454 C C . ARG A 1 176 ? 0.245 -6.941 7.625 1.00 90.06 176 ARG A C 1
ATOM 1456 O O . ARG A 1 176 ? 0.749 -6.982 8.744 1.00 90.06 176 ARG A O 1
ATOM 1463 N N . SER A 1 177 ? -0.684 -7.820 7.243 1.00 91.38 177 SER A N 1
ATOM 1464 C CA . SER A 1 177 ? -1.281 -8.824 8.133 1.00 91.38 177 SER A CA 1
ATOM 1465 C C . SER A 1 177 ? -1.294 -10.208 7.507 1.00 91.38 177 SER A C 1
ATOM 1467 O O . SER A 1 177 ? -1.982 -10.448 6.516 1.00 91.38 177 SER A O 1
ATOM 1469 N N . ASN A 1 178 ? -0.631 -11.167 8.159 1.00 90.44 178 ASN A N 1
ATOM 1470 C CA . ASN A 1 178 ? -0.660 -12.563 7.717 1.00 90.44 178 ASN A CA 1
ATOM 1471 C C . ASN A 1 178 ? -2.074 -13.168 7.787 1.00 90.44 178 ASN A C 1
ATOM 1473 O O . ASN A 1 178 ? -2.431 -13.997 6.947 1.00 90.44 178 ASN A O 1
ATOM 1477 N N . LEU A 1 179 ? -2.904 -12.734 8.747 1.00 92.38 179 LEU A N 1
ATOM 1478 C CA . LEU A 1 179 ? -4.299 -13.173 8.823 1.00 92.38 179 LEU A CA 1
ATOM 1479 C C . LEU A 1 179 ? -5.102 -12.658 7.622 1.00 92.38 179 LEU A C 1
ATOM 1481 O O . LEU A 1 179 ? -5.761 -13.453 6.953 1.00 92.38 179 LEU A O 1
ATOM 1485 N N . PHE A 1 180 ? -5.041 -11.353 7.330 1.00 93.19 180 PHE A N 1
ATOM 1486 C CA . PHE A 1 180 ? -5.746 -10.798 6.172 1.00 93.19 180 PHE A CA 1
ATOM 1487 C C . PHE A 1 180 ? -5.212 -11.362 4.862 1.00 93.19 180 PHE A C 1
ATOM 1489 O O . PHE A 1 180 ? -6.009 -11.680 3.986 1.00 93.19 180 PHE A O 1
ATOM 1496 N N . ARG A 1 181 ? -3.900 -11.578 4.752 1.00 91.94 181 ARG A N 1
ATOM 1497 C CA . ARG A 1 181 ? -3.279 -12.260 3.616 1.00 91.94 181 ARG A CA 1
ATOM 1498 C C . ARG A 1 181 ? -3.914 -13.624 3.354 1.00 91.94 181 ARG A C 1
ATOM 1500 O O . ARG A 1 181 ? -4.465 -13.847 2.279 1.00 91.94 181 ARG A O 1
ATOM 1507 N N . GLY A 1 182 ? -3.902 -14.518 4.346 1.00 90.88 182 GLY A N 1
ATOM 1508 C CA . GLY A 1 182 ? -4.494 -15.854 4.210 1.00 90.88 182 GLY A CA 1
ATOM 1509 C C . GLY A 1 182 ? -6.001 -15.814 3.942 1.00 90.88 182 GLY A C 1
ATOM 1510 O O . GLY A 1 182 ? -6.526 -16.606 3.155 1.00 90.88 182 GLY A O 1
ATOM 1511 N N . MET A 1 183 ? -6.696 -14.852 4.550 1.00 90.50 183 MET A N 1
ATOM 1512 C CA . MET A 1 183 ? -8.117 -14.625 4.318 1.00 90.50 183 MET A CA 1
ATOM 1513 C C . MET A 1 183 ? -8.390 -14.191 2.872 1.00 90.50 183 MET A C 1
ATOM 1515 O O . MET A 1 183 ? -9.227 -14.800 2.219 1.00 90.50 183 MET A O 1
ATOM 1519 N N . PHE A 1 184 ? -7.685 -13.192 2.338 1.00 90.12 184 PHE A N 1
ATOM 1520 C CA . PHE A 1 184 ? -7.910 -12.700 0.977 1.00 90.12 184 PHE A CA 1
ATOM 1521 C C . PHE A 1 184 ? -7.563 -13.728 -0.090 1.00 90.12 184 PHE A C 1
ATOM 1523 O O . PHE A 1 184 ? -8.332 -13.862 -1.035 1.00 90.12 184 PHE A O 1
ATOM 1530 N N . VAL A 1 185 ? -6.496 -14.513 0.096 1.00 87.06 185 VAL A N 1
ATOM 1531 C CA . VAL A 1 185 ? -6.202 -15.660 -0.781 1.00 87.06 185 VAL A CA 1
ATOM 1532 C C . VAL A 1 185 ? -7.391 -16.626 -0.829 1.00 87.06 185 VAL A C 1
ATOM 1534 O O . VAL A 1 185 ? -7.769 -17.089 -1.897 1.00 87.06 185 VAL A O 1
ATOM 1537 N N . SER A 1 186 ? -8.040 -16.875 0.311 1.00 82.19 186 SER A N 1
ATOM 1538 C CA . SER A 1 186 ? -9.220 -17.751 0.381 1.00 82.19 186 SER A CA 1
ATOM 1539 C C . SER A 1 186 ? -10.498 -17.104 -0.183 1.00 82.19 186 SER A C 1
ATOM 1541 O O . SER A 1 186 ? -11.432 -17.806 -0.560 1.00 82.19 186 SER A O 1
ATOM 1543 N N . LEU A 1 187 ? -10.579 -15.769 -0.208 1.00 79.31 187 LEU A N 1
ATOM 1544 C CA . LEU A 1 187 ? -11.758 -15.015 -0.654 1.00 79.31 187 LEU A CA 1
ATOM 1545 C C . LEU A 1 187 ? -11.722 -14.622 -2.137 1.00 79.31 187 LEU A C 1
ATOM 1547 O O . LEU A 1 187 ? -12.767 -14.221 -2.652 1.00 79.31 187 LEU A O 1
ATOM 1551 N N . GLN A 1 188 ? -10.572 -14.726 -2.816 1.00 70.31 188 GLN A N 1
ATOM 1552 C CA . GLN A 1 188 ? -10.408 -14.344 -4.228 1.00 70.31 188 GLN A CA 1
ATOM 1553 C C . GLN A 1 188 ? -11.461 -14.979 -5.151 1.00 70.31 188 GLN A C 1
ATOM 1555 O O . GLN A 1 188 ? -11.894 -14.350 -6.109 1.00 70.31 188 GLN A O 1
ATOM 1560 N N . GLU A 1 189 ? -11.950 -16.174 -4.824 1.00 60.84 189 GLU A N 1
ATOM 1561 C CA . GLU A 1 189 ? -12.959 -16.883 -5.619 1.00 60.84 189 GLU A CA 1
ATOM 1562 C C . GLU A 1 189 ? -14.372 -16.270 -5.540 1.00 60.84 189 GLU A C 1
ATOM 1564 O O . GLU A 1 189 ? -15.217 -16.562 -6.383 1.00 60.84 189 GLU A O 1
ATOM 1569 N N . ASN A 1 190 ? -14.653 -15.420 -4.545 1.00 63.22 190 ASN A N 1
ATOM 1570 C CA . ASN A 1 190 ? -16.023 -15.039 -4.179 1.00 63.22 190 ASN A CA 1
ATOM 1571 C C . ASN A 1 190 ? -16.349 -13.543 -4.340 1.00 63.22 190 ASN A C 1
ATOM 1573 O O . ASN A 1 190 ? -17.452 -13.131 -3.983 1.00 63.22 190 ASN A O 1
ATOM 1577 N N . ASN A 1 191 ? -15.425 -12.716 -4.851 1.00 72.81 191 ASN A N 1
ATOM 1578 C CA . ASN A 1 191 ? -15.613 -11.261 -5.020 1.00 72.81 191 ASN A CA 1
ATOM 1579 C C . ASN A 1 191 ? -16.145 -10.543 -3.760 1.00 72.81 191 ASN A C 1
ATOM 1581 O O . ASN A 1 191 ? -16.900 -9.571 -3.837 1.00 72.81 191 ASN A O 1
ATOM 1585 N N . ILE A 1 192 ? -15.753 -11.018 -2.577 1.00 84.31 192 ILE A N 1
ATOM 1586 C CA . ILE A 1 192 ? -16.208 -10.460 -1.303 1.00 84.31 192 ILE A CA 1
ATOM 1587 C C . ILE A 1 192 ? -15.476 -9.139 -1.038 1.00 84.31 192 ILE A C 1
ATOM 1589 O O . ILE A 1 192 ? -14.248 -9.092 -0.953 1.00 84.31 192 ILE A O 1
ATOM 1593 N N . ASN A 1 193 ? -16.242 -8.056 -0.887 1.00 88.25 193 ASN A N 1
ATOM 1594 C CA . ASN A 1 193 ? -15.733 -6.708 -0.610 1.00 88.25 193 ASN A CA 1
ATOM 1595 C C . ASN A 1 193 ? -16.011 -6.229 0.829 1.00 88.25 193 ASN A C 1
ATOM 1597 O O . ASN A 1 193 ? -15.686 -5.093 1.180 1.00 88.25 193 ASN A O 1
ATOM 1601 N N . GLU A 1 194 ? -16.582 -7.087 1.677 1.00 93.00 194 GLU A N 1
ATOM 1602 C CA . GLU A 1 194 ? -16.791 -6.790 3.090 1.00 93.00 194 GLU A CA 1
ATOM 1603 C C . GLU A 1 194 ? -16.696 -8.021 3.993 1.00 93.00 194 GLU A C 1
ATOM 1605 O O . GLU A 1 194 ? -17.065 -9.126 3.603 1.00 93.00 194 GLU A O 1
ATOM 1610 N N . ILE A 1 195 ? -16.239 -7.824 5.232 1.00 92.88 195 ILE A N 1
ATOM 1611 C CA . ILE A 1 195 ? -16.204 -8.867 6.268 1.00 92.88 195 ILE A CA 1
ATOM 1612 C C . ILE A 1 195 ? -16.740 -8.355 7.597 1.00 92.88 195 ILE A C 1
ATOM 1614 O O . ILE A 1 195 ? -16.686 -7.162 7.899 1.00 92.88 195 ILE A O 1
ATOM 1618 N N . LYS A 1 196 ? -17.205 -9.281 8.436 1.00 92.00 196 LYS A N 1
ATOM 1619 C CA . LYS A 1 196 ? -17.475 -9.002 9.846 1.00 92.00 196 LYS A CA 1
ATOM 1620 C C . LYS A 1 196 ? -16.217 -9.246 10.670 1.00 92.00 196 LYS A C 1
ATOM 1622 O O . LYS A 1 196 ? -15.551 -10.265 10.530 1.00 92.00 196 LYS A O 1
ATOM 1627 N N . GLU A 1 197 ? -15.914 -8.282 11.523 1.00 87.88 197 GLU A N 1
ATOM 1628 C CA . GLU A 1 197 ? -14.844 -8.343 12.509 1.00 87.88 197 GLU A CA 1
ATOM 1629 C C . GLU A 1 197 ? -15.287 -9.251 13.674 1.00 87.88 197 GLU A C 1
ATOM 1631 O O . GLU A 1 197 ? -16.413 -9.123 14.164 1.00 87.88 197 GLU A O 1
ATOM 1636 N N . HIS A 1 198 ? -14.426 -10.183 14.097 1.00 79.88 198 HIS A N 1
ATOM 1637 C CA . HIS A 1 198 ? -14.744 -11.201 15.111 1.00 79.88 198 HIS A CA 1
ATOM 1638 C C . HIS A 1 198 ? -13.781 -11.229 16.314 1.00 79.88 198 HIS A C 1
ATOM 1640 O O . HIS A 1 198 ? -13.977 -12.026 17.231 1.00 79.88 198 HIS A O 1
ATOM 1646 N N . SER A 1 199 ? -12.771 -10.358 16.371 1.00 80.19 199 SER A N 1
ATOM 1647 C CA . SER A 1 199 ? -11.795 -10.278 17.471 1.00 80.19 199 SER A CA 1
ATOM 1648 C C . SER A 1 199 ? -12.349 -9.622 18.744 1.00 80.19 199 SER A C 1
ATOM 1650 O O . SER A 1 199 ? -11.632 -9.489 19.741 1.00 80.19 199 SER A O 1
ATOM 1652 N N . SER A 1 200 ? -13.640 -9.261 18.740 1.00 86.81 200 SER A N 1
ATOM 1653 C CA . SER A 1 200 ? -14.358 -8.645 19.866 1.00 86.81 200 SER A CA 1
ATOM 1654 C C . SER A 1 200 ? -13.761 -7.304 20.300 1.00 86.81 200 SER A C 1
ATOM 1656 O O . SER A 1 200 ? -13.915 -6.895 21.448 1.00 86.81 200 SER A O 1
ATOM 1658 N N . LYS A 1 201 ? -13.068 -6.618 19.387 1.00 93.56 201 LYS A N 1
ATOM 1659 C CA . LYS A 1 201 ? -12.415 -5.337 19.660 1.00 93.56 201 LYS A CA 1
ATOM 1660 C C . LYS A 1 201 ? -13.413 -4.203 19.510 1.00 93.56 201 LYS A C 1
ATOM 1662 O O . LYS A 1 201 ? -14.348 -4.255 18.704 1.00 93.56 201 LYS A O 1
ATOM 1667 N N . SER A 1 202 ? -13.219 -3.147 20.287 1.00 94.12 202 SER A N 1
ATOM 1668 C CA . SER A 1 202 ? -14.021 -1.945 20.136 1.00 94.12 202 SER A CA 1
ATOM 1669 C C . SER A 1 202 ? -13.786 -1.299 18.765 1.00 94.12 202 SER A C 1
ATOM 1671 O O . SER A 1 202 ? -12.719 -1.415 18.157 1.00 94.12 202 SER A O 1
ATOM 1673 N N . VAL A 1 203 ? -14.790 -0.562 18.283 1.00 94.81 203 VAL A N 1
ATOM 1674 C CA . VAL A 1 203 ? -14.685 0.198 17.024 1.00 94.81 203 VAL A CA 1
ATOM 1675 C C . VAL A 1 203 ? -13.505 1.171 17.078 1.00 94.81 203 VAL A C 1
ATOM 1677 O O . VAL A 1 203 ? -12.781 1.305 16.098 1.00 94.81 203 VAL A O 1
ATOM 1680 N N . GLN A 1 204 ? -13.286 1.809 18.232 1.00 93.69 204 GLN A N 1
ATOM 1681 C CA . GLN A 1 204 ? -12.201 2.768 18.426 1.00 93.69 204 GLN A CA 1
ATOM 1682 C C . GLN A 1 204 ? -10.825 2.094 18.337 1.00 93.69 204 GLN A C 1
ATOM 1684 O O . GLN A 1 204 ? -9.948 2.613 17.648 1.00 93.69 204 GLN A O 1
ATOM 1689 N N . THR A 1 205 ? -10.652 0.918 18.952 1.00 93.88 205 THR A N 1
ATOM 1690 C CA . THR A 1 205 ? -9.422 0.128 18.803 1.00 93.88 205 THR A CA 1
ATOM 1691 C C . THR A 1 205 ? -9.185 -0.248 17.349 1.00 93.88 205 THR A C 1
ATOM 1693 O O . THR A 1 205 ? -8.084 -0.044 16.851 1.00 93.88 205 THR A O 1
ATOM 1696 N N . MET A 1 206 ? -10.205 -0.747 16.645 1.00 95.56 206 MET A N 1
ATOM 1697 C CA . MET A 1 206 ? -10.054 -1.150 15.245 1.00 95.56 206 MET A CA 1
ATOM 1698 C C . MET A 1 206 ? -9.704 0.025 14.328 1.00 95.56 206 MET A C 1
ATOM 1700 O O . MET A 1 206 ? -8.885 -0.136 13.430 1.00 95.56 206 MET A O 1
ATOM 1704 N N . GLN A 1 207 ? -10.259 1.215 14.566 1.00 94.88 207 GLN A N 1
ATOM 1705 C CA . GLN A 1 207 ? -9.895 2.422 13.816 1.00 94.88 207 GLN A CA 1
ATOM 1706 C C . GLN A 1 207 ? -8.428 2.817 14.032 1.00 94.88 207 GLN A C 1
ATOM 1708 O O . GLN A 1 207 ? -7.732 3.122 13.066 1.00 94.88 207 GLN A O 1
ATOM 1713 N N . ILE A 1 208 ? -7.947 2.783 15.278 1.00 92.94 208 ILE A N 1
ATOM 1714 C CA . ILE A 1 208 ? -6.549 3.104 15.610 1.00 92.94 208 ILE A CA 1
ATOM 1715 C C . ILE A 1 208 ? -5.603 2.037 15.053 1.00 92.94 208 ILE A C 1
ATOM 1717 O O . ILE A 1 208 ? -4.586 2.376 14.452 1.00 92.94 208 ILE A O 1
ATOM 1721 N N . PHE A 1 209 ? -5.964 0.761 15.200 1.00 92.88 209 PHE A N 1
ATOM 1722 C CA . PHE A 1 209 ? -5.241 -0.370 14.632 1.00 92.88 209 PHE A CA 1
ATOM 1723 C C . PHE A 1 209 ? -5.084 -0.214 13.120 1.00 92.88 209 PHE A C 1
ATOM 1725 O O . PHE A 1 209 ? -3.961 -0.177 12.629 1.00 92.88 209 PHE A O 1
ATOM 1732 N N . ILE A 1 210 ? -6.186 -0.024 12.391 1.00 94.56 210 ILE A N 1
ATOM 1733 C CA . ILE A 1 210 ? -6.160 0.155 10.937 1.00 94.56 210 ILE A CA 1
ATOM 1734 C C . ILE A 1 210 ? -5.326 1.378 10.559 1.00 94.56 210 ILE A C 1
ATOM 1736 O O . ILE A 1 210 ? -4.450 1.250 9.712 1.00 94.56 210 ILE A O 1
ATOM 1740 N N . LYS A 1 211 ? -5.523 2.535 11.209 1.00 93.56 211 LYS A N 1
ATOM 1741 C CA . LYS A 1 211 ? -4.719 3.741 10.946 1.00 93.56 211 LYS A CA 1
ATOM 1742 C C . LYS A 1 211 ? -3.223 3.469 11.119 1.00 93.56 211 LYS A C 1
ATOM 1744 O O . LYS A 1 211 ? -2.434 3.885 10.278 1.00 93.56 211 LYS A O 1
ATOM 1749 N N . SER A 1 212 ? -2.833 2.722 12.151 1.00 90.44 212 SER A N 1
ATOM 1750 C CA . SER A 1 212 ? -1.424 2.386 12.385 1.00 90.44 212 SER A CA 1
ATOM 1751 C C . SER A 1 212 ? -0.804 1.529 11.278 1.00 90.44 212 SER A C 1
ATOM 1753 O O . SER A 1 212 ? 0.405 1.593 11.071 1.00 90.44 212 SER A O 1
ATOM 1755 N N . LEU A 1 213 ? -1.616 0.780 10.518 1.00 91.19 213 LEU A N 1
ATOM 1756 C CA . LEU A 1 213 ? -1.134 0.034 9.355 1.00 91.19 213 LEU A CA 1
ATOM 1757 C C . LEU A 1 213 ? -0.739 0.950 8.192 1.00 91.19 213 LEU A C 1
ATOM 1759 O O . LEU A 1 213 ? 0.106 0.535 7.407 1.00 91.19 213 LEU A O 1
ATOM 1763 N N . TYR A 1 214 ? -1.313 2.156 8.099 1.00 92.06 214 TYR A N 1
ATOM 1764 C CA . TYR A 1 214 ? -0.974 3.169 7.089 1.00 92.06 214 TYR A CA 1
ATOM 1765 C C . TYR A 1 214 ? 0.197 4.059 7.520 1.00 92.06 214 TYR A C 1
ATOM 1767 O O . TYR A 1 214 ? 0.985 4.473 6.681 1.00 92.06 214 TYR A O 1
ATOM 1775 N N . THR A 1 215 ? 0.303 4.372 8.814 1.00 87.31 215 THR A N 1
ATOM 1776 C CA . THR A 1 215 ? 1.185 5.450 9.301 1.00 87.31 215 THR A CA 1
ATOM 1777 C C . THR A 1 215 ? 2.411 4.971 10.077 1.00 87.31 215 THR A C 1
ATOM 1779 O O . THR A 1 215 ? 3.210 5.790 10.530 1.00 87.31 215 THR A O 1
ATOM 1782 N N . ASP A 1 216 ? 2.533 3.662 10.336 1.00 83.12 216 ASP A N 1
ATOM 1783 C CA . ASP A 1 216 ? 3.498 3.090 11.291 1.00 83.12 216 ASP A CA 1
ATOM 1784 C C . ASP A 1 216 ? 3.425 3.764 12.691 1.00 83.12 216 ASP A C 1
ATOM 1786 O O . ASP A 1 216 ? 4.367 3.692 13.490 1.00 83.12 216 ASP A O 1
ATOM 1790 N N . ASN A 1 217 ? 2.308 4.425 13.029 1.00 82.94 217 ASN A N 1
ATOM 1791 C CA . ASN A 1 217 ? 2.157 5.212 14.250 1.00 82.94 217 ASN A CA 1
ATOM 1792 C C . ASN A 1 217 ? 0.823 4.951 14.962 1.00 82.94 217 ASN A C 1
ATOM 1794 O O . ASN A 1 217 ? -0.221 4.753 14.344 1.00 82.94 217 ASN A O 1
ATOM 1798 N N . VAL A 1 218 ? 0.859 5.010 16.292 1.00 84.75 218 VAL A N 1
ATOM 1799 C CA . VAL A 1 218 ? -0.321 4.936 17.155 1.00 84.75 218 VAL A CA 1
ATOM 1800 C C . VAL A 1 218 ? -0.468 6.279 17.853 1.00 84.75 218 VAL A C 1
ATOM 1802 O O . VAL A 1 218 ? 0.433 6.732 18.559 1.00 84.75 218 VAL A O 1
ATOM 1805 N N . ASP A 1 219 ? -1.616 6.911 17.640 1.00 83.06 219 ASP A N 1
ATOM 1806 C CA . ASP A 1 219 ? -1.986 8.169 18.272 1.00 83.06 219 ASP A CA 1
ATOM 1807 C C . ASP A 1 219 ? -3.192 7.932 19.183 1.00 83.06 219 ASP A C 1
ATOM 1809 O O . ASP A 1 219 ? -4.279 7.578 18.721 1.00 83.06 219 ASP A O 1
ATOM 1813 N N . LEU A 1 220 ? -2.967 8.086 20.488 1.00 84.38 220 LEU A N 1
ATOM 1814 C CA . LEU A 1 220 ? -3.992 7.940 21.521 1.00 84.38 220 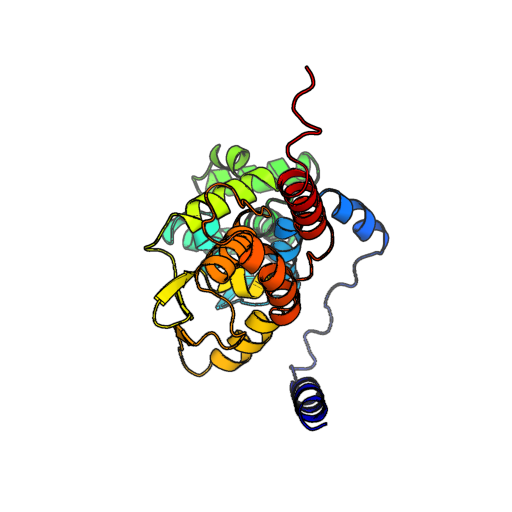LEU A CA 1
ATOM 1815 C C . LEU A 1 220 ? -4.544 9.291 22.000 1.00 84.38 220 LEU A C 1
ATOM 1817 O O . LEU A 1 220 ? -5.342 9.336 22.940 1.00 84.38 220 LEU A O 1
ATOM 1821 N N . SER A 1 221 ? -4.134 10.403 21.384 1.00 82.69 221 SER A N 1
ATOM 1822 C CA . SER A 1 221 ? -4.648 11.721 21.741 1.00 82.69 221 SER A CA 1
ATOM 1823 C C . SER A 1 221 ? -6.152 11.819 21.446 1.00 82.69 221 SER A C 1
ATOM 1825 O O . SER A 1 221 ? -6.657 11.348 20.429 1.00 82.69 221 SER A O 1
ATOM 1827 N N . GLY A 1 222 ? -6.919 12.364 22.395 1.00 81.06 222 GLY A N 1
ATOM 1828 C CA . GLY A 1 222 ? -8.375 12.513 22.254 1.00 81.06 222 GLY A CA 1
ATOM 1829 C C . GLY A 1 222 ? -9.190 11.209 22.309 1.00 81.06 222 GLY A C 1
ATOM 1830 O O . GLY A 1 222 ? -10.409 11.238 22.114 1.00 81.06 222 GLY A O 1
ATOM 1831 N N . VAL A 1 223 ? -8.567 10.064 22.605 1.00 86.31 223 VAL A N 1
ATOM 1832 C CA . VAL A 1 223 ? -9.257 8.773 22.733 1.00 86.31 223 VAL A CA 1
ATOM 1833 C C . VAL A 1 223 ? -10.066 8.725 24.034 1.00 86.31 223 VAL A C 1
ATOM 1835 O O . VAL A 1 223 ? -9.509 8.652 25.125 1.00 86.31 223 VAL A O 1
ATOM 1838 N N . LYS A 1 224 ? -11.402 8.730 23.918 1.00 83.69 224 LYS A N 1
ATOM 1839 C CA . LYS A 1 224 ? -12.338 8.698 25.064 1.00 83.69 224 LYS A CA 1
ATOM 1840 C C . LYS A 1 224 ? -12.122 7.516 26.024 1.00 83.69 224 LYS A C 1
ATOM 1842 O O . LYS A 1 224 ? -12.145 7.728 27.229 1.00 83.69 224 LYS A O 1
ATOM 1847 N N . ASN A 1 225 ? -11.883 6.308 25.504 1.00 84.94 225 ASN A N 1
ATOM 1848 C CA . ASN A 1 225 ? -11.696 5.086 26.300 1.00 84.94 225 ASN A CA 1
ATOM 1849 C C . ASN A 1 225 ? -10.260 4.554 26.178 1.00 84.94 225 ASN A C 1
ATOM 1851 O O . ASN A 1 225 ? -10.045 3.392 25.831 1.00 84.94 225 ASN A O 1
ATOM 1855 N N . ALA A 1 226 ? -9.269 5.414 26.429 1.00 83.62 226 ALA A N 1
ATOM 1856 C CA . ALA A 1 226 ? -7.860 5.081 26.217 1.00 83.62 226 ALA A CA 1
ATOM 1857 C C . ALA A 1 226 ? -7.431 3.786 26.932 1.00 83.62 226 ALA A C 1
ATOM 1859 O O . ALA A 1 226 ? -6.730 2.979 26.336 1.00 83.62 226 ALA A O 1
ATOM 1860 N N . GLU A 1 227 ? -7.897 3.531 28.158 1.00 83.75 227 GLU A N 1
ATOM 1861 C CA . GLU A 1 227 ? -7.558 2.310 28.909 1.00 83.75 227 GLU A CA 1
ATOM 1862 C C . GLU A 1 227 ? -7.984 1.020 28.194 1.00 83.75 227 GLU A C 1
ATOM 1864 O O . GLU A 1 227 ? -7.204 0.071 28.127 1.00 83.75 227 GLU A O 1
ATOM 1869 N N . GLN A 1 228 ? -9.188 1.000 27.614 1.00 88.88 228 GLN A N 1
ATOM 1870 C CA . GLN A 1 228 ? -9.681 -0.140 26.841 1.00 88.88 228 GLN A CA 1
ATOM 1871 C C . GLN A 1 228 ? -8.847 -0.334 25.572 1.00 88.88 228 GLN A C 1
ATOM 1873 O O . GLN A 1 228 ? -8.400 -1.445 25.299 1.00 88.88 228 GLN A O 1
ATOM 1878 N N . VAL A 1 229 ? -8.579 0.749 24.833 1.00 89.06 229 VAL A N 1
ATOM 1879 C CA . VAL A 1 229 ? -7.746 0.705 23.619 1.00 89.06 229 VAL A CA 1
ATOM 1880 C C . VAL A 1 229 ? -6.349 0.172 23.930 1.00 89.06 229 VAL A C 1
ATOM 1882 O O . VAL A 1 229 ? -5.815 -0.639 23.184 1.00 89.06 229 VAL A O 1
ATOM 1885 N N . ILE A 1 230 ? -5.769 0.578 25.056 1.00 84.38 230 ILE A N 1
ATOM 1886 C CA . ILE A 1 230 ? -4.438 0.149 25.499 1.00 84.38 230 ILE A CA 1
ATOM 1887 C C . ILE A 1 230 ? -4.356 -1.367 25.727 1.00 84.38 230 ILE A C 1
ATOM 1889 O O . ILE A 1 230 ? -3.299 -1.955 25.505 1.00 84.38 230 ILE A O 1
ATOM 1893 N N . ILE A 1 231 ? -5.447 -1.990 26.173 1.00 86.94 231 ILE A N 1
ATOM 1894 C CA . ILE A 1 231 ? -5.532 -3.441 26.385 1.00 86.94 231 ILE A CA 1
ATOM 1895 C C . ILE A 1 231 ? -5.803 -4.153 25.058 1.00 86.94 231 ILE A C 1
ATOM 1897 O O . ILE A 1 231 ? -5.114 -5.105 24.700 1.00 86.94 231 ILE A O 1
ATOM 1901 N N . GLU A 1 232 ? -6.788 -3.666 24.309 1.00 91.81 232 GLU A N 1
ATOM 1902 C CA . GLU A 1 232 ? -7.284 -4.324 23.106 1.00 91.81 232 GLU A CA 1
ATOM 1903 C C . GLU A 1 232 ? -6.327 -4.217 21.911 1.00 91.81 232 GLU A C 1
ATOM 1905 O O . GLU A 1 232 ? -6.275 -5.127 21.085 1.00 91.81 232 GLU A O 1
ATOM 1910 N N . LEU A 1 233 ? -5.584 -3.115 21.784 1.00 88.88 233 LEU A N 1
ATOM 1911 C CA . LEU A 1 233 ? -4.700 -2.876 20.646 1.00 88.88 233 LEU A CA 1
ATOM 1912 C C . LEU A 1 233 ? -3.575 -3.929 20.546 1.00 88.88 233 LEU A C 1
ATOM 1914 O O . LEU A 1 233 ? -3.475 -4.533 19.480 1.00 88.88 233 LEU A O 1
ATOM 1918 N N . PRO A 1 234 ? -2.799 -4.250 21.609 1.00 86.62 234 PRO A N 1
ATOM 1919 C CA . PRO A 1 234 ? -1.889 -5.404 21.623 1.00 86.62 234 PRO A CA 1
ATOM 1920 C C . PRO A 1 234 ? -2.523 -6.694 21.092 1.00 86.62 234 PRO A C 1
ATOM 1922 O O . PRO A 1 234 ? -1.974 -7.354 20.212 1.00 86.62 234 PRO A O 1
ATOM 1925 N N . GLU A 1 235 ? -3.709 -7.023 21.605 1.00 90.19 235 GLU A N 1
ATOM 1926 C CA . GLU A 1 235 ? -4.433 -8.234 21.234 1.00 90.19 235 GLU A CA 1
ATOM 1927 C C . GLU A 1 235 ? -4.869 -8.204 19.766 1.00 90.19 235 GLU A C 1
ATOM 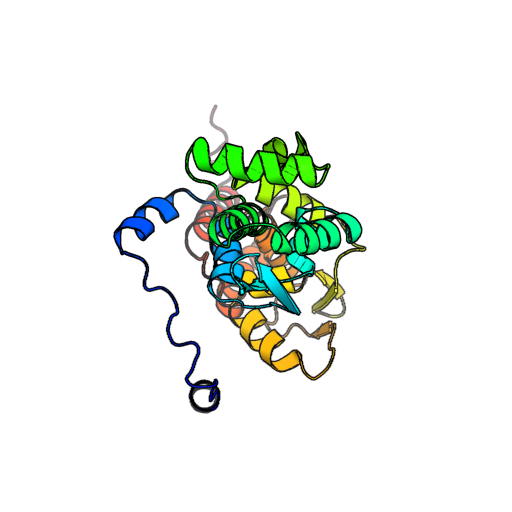1929 O O . GLU A 1 235 ? -4.907 -9.249 19.126 1.00 90.19 235 GLU A O 1
ATOM 1934 N N . ALA A 1 236 ? -5.189 -7.027 19.216 1.00 91.38 236 ALA A N 1
ATOM 1935 C CA . ALA A 1 236 ? -5.476 -6.866 17.795 1.00 91.38 236 ALA A CA 1
ATOM 1936 C C . ALA A 1 236 ? -4.221 -7.123 16.947 1.00 91.38 236 ALA A C 1
ATOM 1938 O O . ALA A 1 236 ? -4.285 -7.909 16.005 1.00 91.38 236 ALA A O 1
ATOM 1939 N N . PHE A 1 237 ? -3.068 -6.543 17.303 1.00 89.50 237 PHE A N 1
ATOM 1940 C CA . PHE A 1 237 ? -1.798 -6.810 16.611 1.00 89.50 237 PHE A CA 1
ATOM 1941 C C . PHE A 1 237 ? -1.448 -8.306 16.605 1.00 89.50 237 PHE A C 1
ATOM 1943 O O . PHE A 1 237 ? -1.035 -8.837 15.572 1.00 89.50 237 PHE A O 1
ATOM 1950 N N . ASP A 1 238 ? -1.662 -8.996 17.728 1.00 88.00 238 ASP A N 1
ATOM 1951 C CA . ASP A 1 238 ? -1.457 -10.442 17.828 1.00 88.00 238 ASP A CA 1
ATOM 1952 C C . ASP A 1 238 ? -2.476 -11.236 17.003 1.00 88.00 238 ASP A C 1
ATOM 1954 O O . ASP A 1 238 ? -2.088 -12.115 16.230 1.00 88.00 238 ASP A O 1
ATOM 1958 N N . PHE A 1 239 ? -3.767 -10.917 17.124 1.00 90.88 239 PHE A N 1
ATOM 1959 C CA . PHE A 1 239 ? -4.847 -11.598 16.408 1.00 90.88 239 PHE A CA 1
ATOM 1960 C C . PHE A 1 239 ? -4.675 -11.497 14.889 1.00 90.88 239 PHE A C 1
ATOM 1962 O O . PHE A 1 239 ? -4.767 -12.501 14.184 1.00 90.88 239 PHE A O 1
ATOM 1969 N N . TYR A 1 240 ? -4.367 -10.296 14.395 1.00 91.38 240 TYR A N 1
ATOM 1970 C CA . TYR A 1 240 ? -4.121 -10.026 12.979 1.00 91.38 240 TYR A CA 1
ATOM 1971 C C . TYR A 1 240 ? -2.700 -10.396 12.530 1.00 91.38 240 TYR A C 1
ATOM 1973 O O . TYR A 1 240 ? -2.369 -10.208 11.361 1.00 91.38 240 TYR A O 1
ATOM 1981 N N . GLN A 1 241 ? -1.879 -10.972 13.414 1.00 90.06 241 GLN A N 1
ATOM 1982 C CA . GLN A 1 241 ? -0.550 -11.500 13.097 1.00 90.06 241 GLN A CA 1
ATOM 1983 C C . GLN A 1 241 ? 0.347 -10.473 12.390 1.00 90.06 241 GLN A C 1
ATOM 1985 O O . GLN A 1 241 ? 0.970 -10.774 11.370 1.00 90.06 241 GLN A O 1
ATOM 1990 N N . ILE A 1 242 ? 0.373 -9.251 12.920 1.00 85.56 242 ILE A N 1
ATOM 1991 C CA . ILE A 1 242 ? 1.233 -8.175 12.426 1.00 85.56 242 ILE A CA 1
ATOM 1992 C C . ILE A 1 242 ? 2.668 -8.422 12.909 1.00 85.56 242 ILE A C 1
ATOM 1994 O O . ILE A 1 242 ? 2.900 -8.642 14.101 1.00 85.56 242 ILE A O 1
ATOM 1998 N N . ASP A 1 243 ? 3.638 -8.351 11.997 1.00 69.25 243 ASP A N 1
ATOM 1999 C CA . ASP A 1 243 ? 5.058 -8.622 12.290 1.00 69.25 243 ASP A CA 1
ATOM 2000 C C . ASP A 1 243 ? 5.725 -7.496 13.121 1.00 69.25 243 ASP A C 1
ATOM 2002 O O . ASP A 1 243 ? 6.738 -7.666 13.795 1.00 69.25 243 ASP A O 1
ATOM 2006 N N . GLN A 1 244 ? 5.088 -6.324 13.178 1.00 61.03 244 GLN A N 1
ATOM 2007 C CA . GLN A 1 244 ? 5.613 -5.080 13.759 1.00 61.03 244 GLN A CA 1
ATOM 2008 C C . GLN A 1 244 ? 5.620 -4.978 15.290 1.00 61.03 244 GLN A C 1
ATOM 2010 O O . GLN A 1 244 ? 5.569 -3.879 15.860 1.00 61.03 244 GLN A O 1
ATOM 2015 N N . LYS A 1 245 ? 5.706 -6.104 15.997 1.00 56.00 245 LYS A N 1
ATOM 2016 C CA . LYS A 1 245 ? 5.542 -6.152 17.459 1.00 56.00 245 LYS A CA 1
ATOM 2017 C C . LYS A 1 245 ? 6.565 -5.328 18.247 1.00 56.00 245 LYS A C 1
ATOM 2019 O O . LYS A 1 245 ? 6.375 -5.161 19.445 1.00 56.00 245 LYS A O 1
ATOM 2024 N N . SER A 1 246 ? 7.649 -4.830 17.643 1.00 55.09 246 SER A N 1
ATOM 2025 C CA . SER A 1 246 ? 8.703 -4.123 18.380 1.00 55.09 246 SER A CA 1
ATOM 2026 C C . SER A 1 246 ? 8.558 -2.595 18.346 1.00 55.09 246 SER A C 1
ATOM 2028 O O . SER A 1 246 ? 8.359 -2.002 19.400 1.00 55.09 246 SER A O 1
ATOM 2030 N N . LYS A 1 247 ? 8.606 -1.911 17.194 1.00 62.12 247 LYS A N 1
ATOM 2031 C CA . LYS A 1 247 ? 8.701 -0.431 17.168 1.00 62.12 247 LYS A CA 1
ATOM 2032 C C . LYS A 1 247 ? 7.391 0.287 17.511 1.00 62.12 247 LYS A C 1
ATOM 2034 O O . LYS A 1 247 ? 7.389 1.158 18.382 1.00 62.12 247 LYS A O 1
ATOM 2039 N N . VAL A 1 248 ? 6.277 -0.082 16.873 1.00 63.50 248 VAL A N 1
ATOM 2040 C CA . VAL A 1 248 ? 4.954 0.522 17.142 1.00 63.50 248 VAL A CA 1
ATOM 2041 C C . VAL A 1 248 ? 4.521 0.230 18.578 1.00 63.50 248 VAL A C 1
ATOM 2043 O O . VAL A 1 248 ? 4.129 1.128 19.322 1.00 63.50 248 VAL A O 1
ATOM 2046 N N . PHE A 1 249 ? 4.701 -1.019 19.006 1.00 59.88 249 PHE A N 1
ATOM 2047 C CA . PHE A 1 249 ? 4.374 -1.465 20.354 1.00 59.88 249 PHE A CA 1
ATOM 2048 C C . PHE A 1 249 ? 5.227 -0.792 21.436 1.00 59.88 249 PHE A C 1
ATOM 2050 O O . PHE A 1 249 ? 4.708 -0.413 22.485 1.00 59.88 249 PHE A O 1
ATOM 2057 N N . ASN A 1 250 ? 6.529 -0.605 21.192 1.00 63.88 250 ASN A N 1
ATOM 2058 C CA . ASN A 1 250 ? 7.404 0.097 22.129 1.00 63.88 250 ASN A CA 1
ATOM 2059 C C . ASN A 1 250 ? 7.012 1.576 22.255 1.00 63.88 250 ASN A C 1
ATOM 2061 O O . ASN A 1 250 ? 6.941 2.079 23.374 1.00 63.88 250 ASN A O 1
ATOM 2065 N N . ARG A 1 251 ? 6.672 2.255 21.147 1.00 65.38 251 ARG A N 1
ATOM 2066 C CA . ARG A 1 251 ? 6.138 3.631 21.185 1.00 65.38 251 ARG A CA 1
ATOM 2067 C C . ARG A 1 251 ? 4.825 3.712 21.964 1.00 65.38 251 ARG A C 1
ATOM 2069 O O . ARG A 1 251 ? 4.670 4.587 22.812 1.00 65.38 251 ARG A O 1
ATOM 2076 N N . MET A 1 252 ? 3.926 2.753 21.751 1.00 65.81 252 MET A N 1
ATOM 2077 C CA . MET A 1 252 ? 2.674 2.658 22.500 1.00 65.81 252 MET A CA 1
ATOM 2078 C C . MET A 1 252 ? 2.930 2.469 24.003 1.00 65.81 252 MET A C 1
ATOM 2080 O O . MET A 1 252 ? 2.345 3.178 24.817 1.00 65.81 252 MET A O 1
ATOM 2084 N N . LYS A 1 253 ? 3.853 1.579 24.398 1.00 65.00 253 LYS A N 1
ATOM 2085 C CA . LYS A 1 253 ? 4.246 1.398 25.808 1.00 65.00 253 LYS A CA 1
ATOM 2086 C C . LYS A 1 253 ? 4.756 2.691 26.447 1.00 65.00 253 LYS A C 1
ATOM 2088 O O . LYS A 1 253 ? 4.409 2.958 27.597 1.00 65.00 253 LYS A O 1
ATOM 2093 N N . VAL A 1 254 ? 5.540 3.487 25.716 1.00 68.06 254 VAL A N 1
ATOM 2094 C CA . VAL A 1 254 ? 6.022 4.795 26.187 1.00 68.06 254 VAL A CA 1
ATOM 2095 C C . VAL A 1 254 ? 4.848 5.754 26.405 1.00 68.06 254 VAL A C 1
ATOM 2097 O O . VAL A 1 254 ? 4.668 6.227 27.525 1.00 68.06 254 VAL A O 1
ATOM 2100 N N . GLN A 1 255 ? 3.972 5.933 25.410 1.00 66.38 255 GLN A N 1
ATOM 2101 C CA . GLN A 1 255 ? 2.784 6.795 25.532 1.00 66.38 255 GLN A CA 1
ATOM 2102 C C . GLN A 1 255 ? 1.867 6.375 26.696 1.00 66.38 255 GLN A C 1
ATOM 2104 O O . GLN A 1 255 ? 1.356 7.215 27.434 1.00 66.38 255 GLN A O 1
ATOM 2109 N N . ILE A 1 256 ? 1.691 5.069 26.913 1.00 63.75 256 ILE A N 1
ATOM 2110 C CA . ILE A 1 256 ? 0.931 4.528 28.049 1.00 63.75 256 ILE A CA 1
ATOM 2111 C C . ILE A 1 256 ? 1.599 4.885 29.378 1.00 63.75 256 ILE A C 1
ATOM 2113 O O . ILE A 1 256 ? 0.914 5.226 30.345 1.00 63.75 256 ILE A O 1
ATOM 2117 N N . SER A 1 257 ? 2.927 4.780 29.451 1.00 64.62 257 SER A N 1
ATOM 2118 C CA . SER A 1 257 ? 3.675 5.121 30.660 1.00 64.62 257 SER A CA 1
ATOM 2119 C C . SER A 1 257 ? 3.569 6.612 31.003 1.00 64.62 257 SER A C 1
ATOM 2121 O O . SER A 1 257 ? 3.420 6.943 32.182 1.00 64.62 257 SER A O 1
ATOM 2123 N N . ASP A 1 258 ? 3.526 7.484 29.990 1.00 68.19 258 ASP A N 1
ATOM 2124 C CA . ASP A 1 258 ? 3.318 8.926 30.142 1.00 68.19 258 ASP A CA 1
ATOM 2125 C C . ASP A 1 258 ? 1.889 9.256 30.600 1.00 68.19 258 ASP A C 1
ATOM 2127 O O . ASP A 1 258 ? 1.702 10.040 31.533 1.00 68.19 258 ASP A O 1
ATOM 2131 N N . LEU A 1 259 ? 0.877 8.600 30.016 1.00 64.12 259 LEU A N 1
ATOM 2132 C CA . LEU A 1 259 ? -0.530 8.753 30.412 1.00 64.12 259 LEU A CA 1
ATOM 2133 C C . LEU A 1 259 ? -0.789 8.281 31.851 1.00 64.12 259 LEU A C 1
ATOM 2135 O O . LEU A 1 259 ? -1.579 8.895 32.567 1.00 64.12 259 LEU A O 1
ATOM 2139 N N . LYS A 1 260 ? -0.103 7.223 32.304 1.00 64.25 260 LYS A N 1
ATOM 2140 C CA . LYS A 1 260 ? -0.205 6.717 33.684 1.00 64.25 260 LYS A CA 1
ATOM 2141 C C . LYS A 1 260 ? 0.573 7.561 34.705 1.00 64.25 260 LYS A C 1
ATOM 2143 O O . LYS A 1 260 ? 0.282 7.464 35.894 1.00 64.25 260 LYS A O 1
ATOM 2148 N N . ASN A 1 261 ? 1.532 8.394 34.280 1.00 60.91 261 ASN A N 1
ATOM 2149 C CA . ASN A 1 261 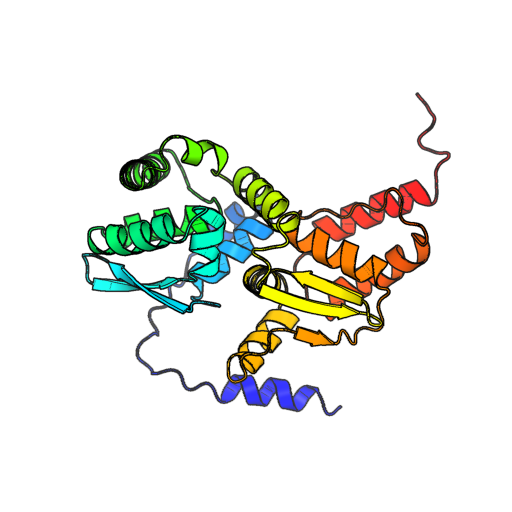? 2.360 9.232 35.163 1.00 60.91 261 ASN A CA 1
ATOM 2150 C C . ASN A 1 261 ? 2.479 10.701 34.693 1.00 60.91 261 ASN A C 1
ATOM 2152 O O . ASN A 1 261 ? 3.590 11.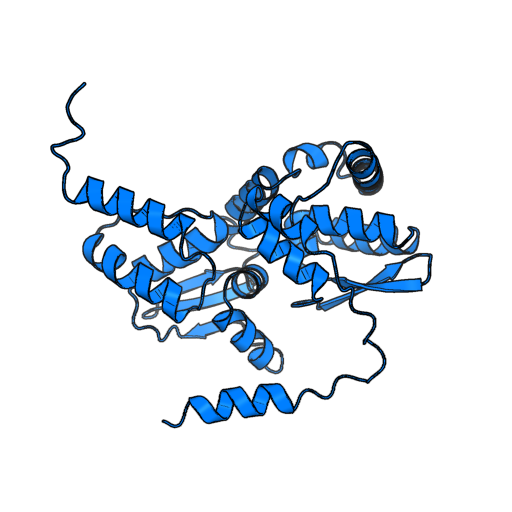215 34.517 1.00 60.91 261 ASN A O 1
ATOM 2156 N N . PRO A 1 262 ? 1.370 11.459 34.615 1.00 55.19 262 PRO A N 1
ATOM 2157 C CA . PRO A 1 262 ? 1.373 12.829 34.085 1.00 55.19 262 PRO A CA 1
ATOM 2158 C C . PRO A 1 262 ? 2.207 13.830 34.912 1.00 55.19 262 PRO A C 1
ATOM 2160 O O . PRO A 1 262 ? 2.497 14.933 34.453 1.00 55.19 262 PRO A O 1
ATOM 2163 N N . LYS A 1 263 ? 2.612 13.473 36.142 1.00 54.94 263 LYS A N 1
ATOM 2164 C CA . LYS A 1 263 ? 3.377 14.337 37.061 1.00 54.94 263 LYS A CA 1
ATOM 2165 C C . LYS A 1 263 ? 4.896 14.346 36.826 1.00 54.94 263 LYS A C 1
ATOM 2167 O O . LYS A 1 263 ? 5.565 15.196 37.406 1.00 54.94 263 LYS A O 1
ATOM 2172 N N . LYS A 1 264 ? 5.457 13.448 36.002 1.00 53.38 264 LYS A N 1
ATOM 2173 C CA . LYS A 1 264 ? 6.904 13.451 35.688 1.00 53.38 264 LYS A CA 1
ATOM 2174 C C . LYS A 1 264 ? 7.293 14.421 34.564 1.00 53.38 264 LYS A C 1
ATOM 2176 O O . LYS A 1 264 ? 8.418 14.903 34.577 1.00 53.38 264 LYS A O 1
ATOM 2181 N N . ASN A 1 265 ? 6.359 14.794 33.685 1.00 48.09 265 ASN A N 1
ATOM 2182 C CA . ASN A 1 265 ? 6.643 15.616 32.496 1.00 48.09 265 ASN A CA 1
ATOM 2183 C C . ASN A 1 265 ? 6.363 17.125 32.690 1.00 48.09 265 ASN A C 1
ATOM 2185 O O . ASN A 1 265 ? 6.350 17.879 31.726 1.00 48.09 265 ASN A O 1
ATOM 2189 N N . LYS A 1 266 ? 6.157 17.586 33.936 1.00 41.88 266 LYS A N 1
ATOM 2190 C CA . LYS A 1 266 ? 6.000 19.013 34.302 1.00 41.88 266 LYS A CA 1
ATOM 2191 C C . LYS A 1 266 ? 7.177 19.542 35.134 1.00 41.88 266 LYS A C 1
ATOM 2193 O O . LYS A 1 266 ? 6.980 20.159 36.179 1.00 41.88 266 LYS A O 1
ATOM 2198 N N . LYS A 1 267 ? 8.405 19.268 34.702 1.00 43.22 267 LYS A N 1
ATOM 2199 C CA . LYS A 1 267 ? 9.595 19.976 35.189 1.00 43.22 267 LYS A CA 1
ATOM 2200 C C . LYS A 1 267 ? 10.433 20.421 34.000 1.00 43.22 267 LYS A C 1
ATOM 2202 O O . LYS A 1 267 ? 11.361 19.709 33.649 1.00 43.22 267 LYS A O 1
ATOM 2207 N N . PHE A 1 268 ? 10.071 21.559 33.420 1.00 38.16 268 PHE A N 1
ATOM 2208 C CA . PHE A 1 268 ? 10.971 22.570 32.865 1.00 38.16 268 PHE A CA 1
ATOM 2209 C C . PHE A 1 268 ? 10.258 23.916 32.960 1.00 38.16 268 PHE A C 1
ATOM 2211 O O . PHE A 1 268 ? 9.029 23.930 32.712 1.00 38.16 268 PHE A O 1
#

pLDDT: mean 80.01, std 21.5, range [26.95, 98.06]